Protein AF-A0A9N8EZC5-F1 (afdb_monomer_lite)

Secondary structure (DSSP, 8-state):
------------PPPP--------PPPPHHHHHHTTS-----S--S-PPPHHHHHT-HHHHHHHHHHTT-TTTTS-GGGSPP--HHHHHHHHHHHHHHHHHHHHHHTSTTS-GGGTT-HHHHHHHHTHHHHHHHHHHTT-B-S-STT--SSS--B--GGGSEEP-SS--EEEEEEEEETTTTEEEEEEEESSS-HHHHHHHHHHHHT--SHHHHH-HHHHHS--TTS-GGGS-TT----HHHHEEEEEEEEEEPPSSHHHHHHHHHHHHHHHT--HHHHHHHTTS-TTS-HHHHHHHHHHHHHHHHHHHTS-TTT---S--S-HHHHT-S--

Foldseek 3Di:
DDDDDDDDDDDDDDDDDDDDDDDPDDDALLVVLVVPDDDDDPLDDDPQDALLVLVVDPVLVVLQCVFQVVPDPNQDPVNFDDSDPNLRSQLRSLLVLLLVLLRVVLPDPLHDPVCSPPVLSSLLNSQSSLLSNSCSRLQQFDPDPSPDDSQAQGGDQPVSFAFFDPPDQWWFKKWKAFQVVSFTQAMDGDFLDGQVVVVVVVLVLLLVPDPVSVPQLVSLQARAPPHDPVRHRPNHVYHSVPGITMTHPGTGHNDPDPVSLVVSLVSLCVSSVDDPVNLVLLCQQPVVDDSSRSSRLSNRLSNRQSSLSSHRPVSHSDSDNGPCSSVVPPDD

Sequence (332 aa):
MAFDCKVNPIIITEPKQQQQKESTSSPSRYLLAAIIQPESSTLGSGNAKLASALLNNSEWIDLALALYCLDGEHLPIDKRPTIDQALLDKADYLQNLLKMRLGVHVSSSKVPELLHDHWCWHLQYDKSDHMAAVMVFLGHVKTDLSCLTAFDCLLSDHTNFRLVDDEIYEDGVYGYYDKIRHEWRRFGMTAGRKHWMRGMDHYGNARLKSAASRKSSFYMAYPSIAVPEDERPAARQGFFEENLEHRIALGVPIPLDNRESRDMSFKLIELFNFKTQDLENFKTINKDLSPSEQLRRAAHYMGECAYGLCLDRDQNLSSNPGWEQALKYYGA

Organism: NCBI:txid568900

Structure (mmCIF, N/CA/C/O backbone):
data_AF-A0A9N8EZC5-F1
#
_entry.id   AF-A0A9N8EZC5-F1
#
loop_
_atom_site.group_PDB
_atom_site.id
_atom_site.type_symbol
_atom_site.label_atom_id
_atom_site.label_alt_id
_atom_site.label_comp_id
_atom_site.label_asym_id
_atom_site.label_entity_id
_atom_site.label_seq_id
_atom_site.pdbx_PDB_ins_code
_atom_site.Cartn_x
_atom_site.Cartn_y
_atom_site.Cartn_z
_atom_site.occupancy
_atom_site.B_iso_or_equiv
_atom_site.auth_seq_id
_atom_site.auth_comp_id
_atom_site.auth_asym_id
_atom_site.auth_atom_id
_atom_site.pdbx_PDB_model_num
ATOM 1 N N . MET A 1 1 ? -31.712 -69.653 -12.245 1.00 41.97 1 MET A N 1
ATOM 2 C CA . MET A 1 1 ? -31.697 -69.056 -10.894 1.00 41.97 1 MET A CA 1
ATOM 3 C C . MET A 1 1 ? -32.240 -67.645 -11.019 1.00 41.97 1 MET A C 1
ATOM 5 O O . MET A 1 1 ? -31.576 -66.817 -11.623 1.00 41.97 1 MET A O 1
ATOM 9 N N . ALA A 1 2 ? -33.475 -67.416 -10.573 1.00 35.50 2 ALA A N 1
ATOM 10 C CA . ALA A 1 2 ? -34.112 -66.101 -10.548 1.00 35.50 2 ALA A CA 1
ATOM 11 C C . ALA A 1 2 ? -34.039 -65.578 -9.107 1.00 35.50 2 ALA A C 1
ATOM 13 O O . ALA A 1 2 ? -34.406 -66.309 -8.188 1.00 35.50 2 ALA A O 1
ATOM 14 N N . PHE A 1 3 ? -33.510 -64.371 -8.912 1.00 40.12 3 PHE A N 1
ATOM 15 C CA . PHE A 1 3 ? -33.463 -63.720 -7.604 1.00 40.12 3 PHE A CA 1
ATOM 16 C C . PHE A 1 3 ? -34.758 -62.934 -7.386 1.00 40.12 3 PHE A C 1
ATOM 18 O O . PHE A 1 3 ? -35.077 -62.022 -8.144 1.00 40.12 3 PHE A O 1
ATOM 25 N N . ASP A 1 4 ? -35.496 -63.330 -6.354 1.00 47.44 4 ASP A N 1
ATOM 26 C CA . ASP A 1 4 ? -36.713 -62.689 -5.867 1.00 47.44 4 ASP A CA 1
ATOM 27 C C . ASP A 1 4 ? -36.311 -61.587 -4.868 1.00 47.44 4 ASP A C 1
ATOM 29 O O . ASP A 1 4 ? -35.882 -61.872 -3.748 1.00 47.44 4 ASP A O 1
ATOM 33 N N . CYS A 1 5 ? -36.370 -60.320 -5.284 1.00 41.28 5 CYS A N 1
ATOM 34 C CA . CYS A 1 5 ? -36.101 -59.172 -4.415 1.00 41.28 5 CYS A CA 1
ATOM 35 C C . CYS A 1 5 ? -37.425 -58.553 -3.952 1.00 41.28 5 CYS A C 1
ATOM 37 O O . CYS A 1 5 ? -37.981 -57.676 -4.611 1.00 41.28 5 CYS A O 1
ATOM 39 N N . LYS A 1 6 ? -37.913 -58.979 -2.782 1.00 48.44 6 LYS A N 1
ATOM 40 C CA . LYS A 1 6 ? -38.977 -58.274 -2.054 1.00 48.44 6 LYS A CA 1
ATOM 41 C C . LYS A 1 6 ? -38.391 -57.043 -1.364 1.00 48.44 6 LYS A C 1
ATOM 43 O O . LYS A 1 6 ? -37.628 -57.172 -0.411 1.00 48.44 6 LYS A O 1
ATOM 48 N N . VAL A 1 7 ? -38.761 -55.856 -1.835 1.00 55.59 7 VAL A N 1
ATOM 49 C CA . VAL A 1 7 ? -38.437 -54.581 -1.182 1.00 55.59 7 VAL A CA 1
ATOM 50 C C . VAL A 1 7 ? -39.624 -54.182 -0.307 1.00 55.59 7 VAL A C 1
ATOM 52 O O . VAL A 1 7 ? -40.714 -53.940 -0.818 1.00 55.59 7 VAL A O 1
ATOM 55 N N . ASN A 1 8 ? -39.426 -54.125 1.011 1.00 52.78 8 ASN A N 1
ATOM 56 C CA . ASN A 1 8 ? -40.386 -53.490 1.915 1.00 52.78 8 ASN A CA 1
ATOM 57 C C . ASN A 1 8 ? -40.203 -51.961 1.859 1.00 52.78 8 ASN A C 1
ATOM 59 O O . ASN A 1 8 ? -39.060 -51.498 1.813 1.00 52.78 8 ASN A O 1
ATOM 63 N N . PRO A 1 9 ? -41.286 -51.165 1.884 1.00 52.66 9 PRO A N 1
ATOM 64 C CA . PRO A 1 9 ? -41.189 -49.711 1.842 1.00 52.66 9 PRO A CA 1
ATOM 65 C C . PRO A 1 9 ? -40.563 -49.146 3.125 1.00 52.66 9 PRO A C 1
ATOM 67 O O . PRO A 1 9 ? -40.884 -49.565 4.237 1.00 52.66 9 PRO A O 1
ATOM 70 N N . ILE A 1 10 ? -39.675 -48.166 2.951 1.00 56.94 10 ILE A N 1
ATOM 71 C CA . ILE A 1 10 ? -39.058 -47.395 4.034 1.00 56.94 10 ILE A CA 1
ATOM 72 C C . ILE A 1 10 ? -40.108 -46.418 4.574 1.00 56.94 10 ILE A C 1
ATOM 74 O O . ILE A 1 10 ? -40.552 -45.520 3.861 1.00 56.94 10 ILE A O 1
ATOM 78 N N . ILE A 1 11 ? -40.504 -46.590 5.836 1.00 56.78 11 ILE A N 1
ATOM 79 C CA . ILE A 1 11 ? -41.351 -45.631 6.551 1.00 56.78 11 ILE A CA 1
ATOM 80 C C . ILE A 1 11 ? -40.439 -44.535 7.107 1.00 56.78 11 ILE A C 1
ATOM 82 O O . ILE A 1 11 ? -39.628 -44.789 7.997 1.00 56.78 11 ILE A O 1
ATOM 86 N N . ILE A 1 12 ? -40.564 -43.319 6.576 1.00 57.03 12 ILE A N 1
ATOM 87 C CA . ILE A 1 12 ? -39.894 -42.128 7.105 1.00 57.03 12 ILE A CA 1
ATOM 88 C C . ILE A 1 12 ? -40.759 -41.590 8.250 1.00 57.03 12 ILE A C 1
ATOM 90 O O . ILE A 1 12 ? -41.839 -41.056 8.017 1.00 57.03 12 ILE A O 1
ATOM 94 N N . THR A 1 13 ? -40.307 -41.751 9.492 1.00 61.06 13 THR A N 1
ATOM 95 C CA . THR A 1 13 ? -40.897 -41.063 10.650 1.00 61.06 13 THR A CA 1
ATOM 96 C C . THR A 1 13 ? -40.318 -39.659 10.779 1.00 61.06 13 THR A C 1
ATOM 98 O O . THR A 1 13 ? -39.098 -39.494 10.722 1.00 61.06 13 THR A O 1
ATOM 101 N N . GLU A 1 14 ? -41.182 -38.664 10.986 1.00 54.06 14 GLU A N 1
ATOM 102 C CA . GLU A 1 14 ? -40.787 -37.266 11.191 1.00 54.06 14 GLU A CA 1
ATOM 103 C C . GLU A 1 14 ? -39.846 -37.093 12.403 1.00 54.06 14 GLU A C 1
ATOM 105 O O . GLU A 1 14 ? -40.016 -37.776 13.423 1.00 54.06 14 GLU A O 1
ATOM 110 N N . PRO A 1 15 ? -38.857 -36.178 12.340 1.00 49.84 15 PRO A N 1
ATOM 111 C CA . PRO A 1 15 ? -37.952 -35.944 13.454 1.00 49.84 15 PRO A CA 1
ATOM 112 C C . PRO A 1 15 ? -38.687 -35.256 14.607 1.00 49.84 15 PRO A C 1
ATOM 114 O O . PRO A 1 15 ? -39.322 -34.215 14.438 1.00 49.84 15 PRO A O 1
ATOM 117 N N . LYS A 1 16 ? -38.540 -35.811 15.813 1.00 43.75 16 LYS A N 1
ATOM 118 C CA . LYS A 1 16 ? -38.966 -35.160 17.056 1.00 43.75 16 LYS A CA 1
ATOM 119 C C . LYS A 1 16 ? -38.239 -33.822 17.211 1.00 43.75 16 LYS A C 1
ATOM 121 O O . LYS A 1 16 ? -37.010 -33.789 17.208 1.00 43.75 16 LYS A O 1
ATOM 126 N N . GLN A 1 17 ? -39.006 -32.749 17.395 1.00 45.53 17 GLN A N 1
ATOM 127 C CA . GLN A 1 17 ? -38.501 -31.421 17.741 1.00 45.53 17 GLN A CA 1
ATOM 128 C C . GLN A 1 17 ? -37.636 -31.506 19.007 1.00 45.53 17 GLN A C 1
ATOM 130 O O . GLN A 1 17 ? -38.133 -31.795 20.098 1.00 45.53 17 GLN A O 1
ATOM 135 N N . GLN A 1 18 ? -36.329 -31.288 18.853 1.00 44.03 18 GLN A N 1
ATOM 136 C CA . GLN A 1 18 ? -35.411 -31.129 19.974 1.00 44.03 18 GLN A CA 1
ATOM 137 C C . GLN A 1 18 ? -35.485 -29.691 20.489 1.00 44.03 18 GLN A C 1
ATOM 139 O O . GLN A 1 18 ? -35.387 -28.729 19.729 1.00 44.03 18 GLN A O 1
ATOM 144 N N . GLN A 1 19 ? -35.672 -29.582 21.801 1.00 44.25 19 GLN A N 1
ATOM 145 C CA . GLN A 1 19 ? -35.637 -28.346 22.572 1.00 44.25 19 GLN A CA 1
ATOM 146 C C . GLN A 1 19 ? -34.314 -27.598 22.346 1.00 44.25 19 GLN A C 1
ATOM 148 O O . GLN A 1 19 ? -33.240 -28.203 22.380 1.00 44.25 19 GLN A O 1
ATOM 153 N N . GLN A 1 20 ? -34.413 -26.282 22.133 1.00 42.97 20 GLN A N 1
ATOM 154 C CA . GLN A 1 20 ? -33.287 -25.354 22.027 1.00 42.97 20 GLN A CA 1
ATOM 155 C C . GLN A 1 20 ? -32.388 -25.460 23.266 1.00 42.97 20 GLN A C 1
ATOM 157 O O . GLN A 1 20 ? -32.754 -25.040 24.361 1.00 42.97 20 GLN A O 1
ATOM 162 N N . LYS A 1 21 ? -31.197 -26.026 23.066 1.00 40.94 21 LYS A N 1
ATOM 163 C CA . LYS A 1 21 ? -30.045 -25.862 23.951 1.00 40.94 21 LYS A CA 1
ATOM 164 C C . LYS A 1 21 ? -29.414 -24.509 23.635 1.00 40.94 21 LYS A C 1
ATOM 166 O O . LYS A 1 21 ? -29.169 -24.219 22.465 1.00 40.94 21 LYS A O 1
ATOM 171 N N . GLU A 1 22 ? -29.148 -23.715 24.666 1.00 41.88 22 GLU A N 1
ATOM 172 C CA . GLU A 1 22 ? -28.335 -22.501 24.578 1.00 41.88 22 GLU A CA 1
ATOM 173 C C . GLU A 1 22 ? -27.042 -22.799 23.808 1.00 41.88 22 GLU A C 1
ATOM 175 O O . GLU A 1 22 ? -26.275 -23.699 24.163 1.00 41.88 22 GLU A O 1
ATOM 180 N N . SER A 1 23 ? -26.838 -22.085 22.699 1.00 40.19 23 SER A N 1
ATOM 181 C CA . SER A 1 23 ? -25.672 -22.255 21.846 1.00 40.19 23 SER A CA 1
ATOM 182 C C . SER A 1 23 ? -24.449 -21.682 22.553 1.00 40.19 23 SER A C 1
ATOM 184 O O . SER A 1 23 ? -24.209 -20.476 22.521 1.00 40.19 23 SER A O 1
ATOM 186 N N . THR A 1 24 ? -23.635 -22.541 23.158 1.00 42.00 24 THR A N 1
ATOM 187 C CA . THR A 1 24 ? -22.219 -22.231 23.354 1.00 42.00 24 THR A CA 1
ATOM 188 C C . THR A 1 24 ? -21.626 -22.031 21.962 1.00 42.00 24 THR A C 1
ATOM 190 O O . THR A 1 24 ? -21.451 -23.010 21.229 1.00 42.00 24 THR A O 1
ATOM 193 N N . SER A 1 25 ? -21.421 -20.778 21.545 1.00 52.44 25 SER A N 1
ATOM 194 C CA . SER A 1 25 ? -20.827 -20.483 20.244 1.00 52.44 25 SER A CA 1
ATOM 195 C C . SER A 1 25 ? -19.464 -21.161 20.184 1.00 52.44 25 SER A C 1
ATOM 197 O O . SER A 1 25 ? -18.612 -20.977 21.055 1.00 52.44 25 SER A O 1
ATOM 199 N N . SER A 1 26 ? -19.282 -22.038 19.198 1.00 61.91 26 SER A N 1
ATOM 200 C CA . SER A 1 26 ? -17.979 -22.650 18.973 1.00 61.91 26 SER A CA 1
ATOM 201 C C . SER A 1 26 ? -16.952 -21.540 18.725 1.00 61.91 26 SER A C 1
ATOM 203 O O . SER A 1 26 ? -17.274 -20.581 18.016 1.00 61.91 26 SER A O 1
ATOM 205 N N . PRO A 1 27 ? -15.741 -21.640 19.301 1.00 67.88 27 PRO A N 1
ATOM 206 C CA . PRO A 1 27 ? -14.718 -20.633 19.094 1.00 67.88 27 PRO A CA 1
ATOM 207 C C . PRO A 1 27 ? -14.429 -20.483 17.603 1.00 67.88 27 PRO A C 1
ATOM 209 O O . PRO A 1 27 ? -14.353 -21.466 16.862 1.00 67.88 27 PRO A O 1
ATOM 212 N N . SER A 1 28 ? -14.276 -19.238 17.171 1.00 79.81 28 SER A N 1
ATOM 213 C CA . SER A 1 28 ? -13.938 -18.913 15.793 1.00 79.81 28 SER A CA 1
ATOM 214 C C . SER A 1 28 ? -12.637 -19.586 15.370 1.00 79.81 28 SER A C 1
ATOM 216 O O . SER A 1 28 ? -11.671 -19.677 16.132 1.00 79.81 28 SER A O 1
ATOM 218 N N . ARG A 1 29 ? -12.585 -20.026 14.112 1.00 77.38 29 ARG A N 1
ATOM 219 C CA . ARG A 1 29 ? -11.396 -20.658 13.520 1.00 77.38 29 ARG A CA 1
ATOM 220 C C . ARG A 1 29 ? -10.142 -19.782 13.602 1.00 77.38 29 ARG A C 1
ATOM 222 O O . ARG A 1 29 ? -9.045 -20.315 13.707 1.00 77.38 29 ARG A O 1
ATOM 229 N N . TYR A 1 30 ? -10.293 -18.456 13.583 1.00 76.56 30 TYR A N 1
ATOM 230 C CA . TYR A 1 30 ? -9.168 -17.524 13.686 1.00 76.56 30 TYR A CA 1
ATOM 231 C C . TYR A 1 30 ? -8.573 -17.510 15.090 1.00 76.56 30 TYR A C 1
ATOM 233 O O . TYR A 1 30 ? -7.354 -17.472 15.233 1.00 76.56 30 TYR A O 1
ATOM 241 N N . LEU A 1 31 ? -9.419 -17.634 16.116 1.00 63.56 31 LEU A N 1
ATOM 242 C CA . LEU A 1 31 ? -8.967 -17.785 17.495 1.00 63.56 31 LEU A CA 1
ATOM 243 C C . LEU A 1 31 ? -8.160 -19.080 17.655 1.00 63.56 31 LEU A C 1
ATOM 245 O O . LEU A 1 31 ? -7.084 -19.073 18.244 1.00 63.56 31 LEU A O 1
ATOM 249 N N . LEU A 1 32 ? -8.640 -20.180 17.064 1.00 64.25 32 LEU A N 1
ATOM 250 C CA . LEU A 1 32 ? -7.919 -21.457 17.064 1.00 64.25 32 LEU A CA 1
ATOM 251 C C . LEU A 1 32 ? -6.584 -21.368 16.307 1.00 64.25 32 LEU A C 1
ATOM 253 O O . LEU A 1 32 ? -5.579 -21.896 16.776 1.00 64.25 32 LEU A O 1
ATOM 257 N N . ALA A 1 33 ? -6.556 -20.677 15.165 1.00 63.56 33 ALA A N 1
ATOM 258 C CA . ALA A 1 33 ? -5.345 -20.497 14.369 1.00 63.56 33 ALA A CA 1
ATOM 259 C C . ALA A 1 33 ? -4.307 -19.595 15.061 1.00 63.56 33 ALA A C 1
ATOM 261 O O . ALA A 1 33 ? -3.108 -19.828 14.914 1.00 63.56 33 ALA A O 1
ATOM 262 N N . ALA A 1 34 ? -4.744 -18.586 15.822 1.00 62.47 34 ALA A N 1
ATOM 263 C CA . ALA A 1 34 ? -3.859 -17.688 16.562 1.00 62.47 34 ALA A CA 1
ATOM 264 C C . ALA A 1 34 ? -3.072 -18.418 17.663 1.00 62.47 34 ALA A C 1
ATOM 266 O O . ALA A 1 34 ? -1.888 -18.151 17.838 1.00 62.47 34 ALA A O 1
ATOM 267 N N . ILE A 1 35 ? -3.694 -19.389 18.346 1.00 53.94 35 ILE A N 1
ATOM 268 C CA . ILE A 1 35 ? -3.067 -20.185 19.422 1.00 53.94 35 ILE A CA 1
ATOM 269 C C . ILE A 1 35 ? -1.839 -20.975 18.926 1.00 53.94 35 ILE A C 1
ATOM 271 O O . ILE A 1 35 ? -0.956 -21.308 19.711 1.00 53.94 35 ILE A O 1
ATOM 275 N N . ILE A 1 36 ? -1.773 -21.286 17.629 1.00 51.78 36 ILE A N 1
ATOM 276 C CA . ILE A 1 36 ? -0.753 -22.168 17.044 1.00 51.78 36 ILE A CA 1
ATOM 277 C C . ILE A 1 36 ? 0.475 -21.380 16.543 1.00 51.78 36 ILE A C 1
ATOM 279 O O . ILE A 1 36 ? 1.513 -21.978 16.255 1.00 51.78 36 ILE A O 1
ATOM 283 N N . GLN A 1 37 ? 0.403 -20.047 16.430 1.00 51.78 37 GLN A N 1
ATOM 284 C CA . GLN A 1 37 ? 1.509 -19.265 15.868 1.00 51.78 37 GLN A CA 1
ATOM 285 C C . GLN A 1 37 ? 2.641 -19.036 16.890 1.00 51.78 37 GLN A C 1
ATOM 287 O O . GLN A 1 37 ? 2.367 -18.645 18.023 1.00 51.78 37 GLN A O 1
ATOM 292 N N . PRO A 1 38 ? 3.917 -19.253 16.514 1.00 48.19 38 PRO A N 1
ATOM 293 C CA . PRO A 1 38 ? 5.047 -19.028 17.410 1.00 48.19 38 PRO A CA 1
ATOM 294 C C . PRO A 1 38 ? 5.247 -17.533 17.701 1.00 48.19 38 PRO A C 1
ATOM 296 O O . PRO A 1 38 ? 5.275 -16.709 16.785 1.00 48.19 38 PRO A O 1
ATOM 299 N N . GLU A 1 39 ? 5.448 -17.192 18.976 1.00 48.97 39 GLU A N 1
ATOM 300 C CA . GLU A 1 39 ? 5.853 -15.849 19.400 1.00 48.97 39 GLU A CA 1
ATOM 301 C C . GLU A 1 39 ? 7.270 -15.556 18.889 1.00 48.97 39 GLU A C 1
ATOM 303 O O . GLU A 1 39 ? 8.246 -16.185 19.295 1.00 48.97 39 GLU A O 1
ATOM 308 N N . SER A 1 40 ? 7.390 -14.627 17.945 1.00 44.72 40 SER A N 1
ATOM 309 C CA . SER A 1 40 ? 8.665 -14.302 17.304 1.00 44.72 40 SER A CA 1
ATOM 310 C C . SER A 1 40 ? 8.678 -12.840 16.854 1.00 44.72 40 SER A C 1
ATOM 312 O O . SER A 1 40 ? 8.702 -12.543 15.659 1.00 44.72 40 SER A O 1
ATOM 314 N N . SER A 1 41 ? 8.675 -11.894 17.793 1.00 49.75 41 SER A N 1
ATOM 315 C CA . SER A 1 41 ? 9.107 -10.527 17.479 1.00 49.75 41 SER A CA 1
ATOM 316 C C . SER A 1 41 ? 9.688 -9.816 18.695 1.00 49.75 41 SER A C 1
ATOM 318 O O . SER A 1 41 ? 9.038 -9.711 19.730 1.00 49.75 41 SER A O 1
ATOM 320 N N . THR A 1 42 ? 10.894 -9.272 18.541 1.00 52.19 42 THR A N 1
ATOM 321 C CA . THR A 1 42 ? 11.555 -8.371 19.502 1.00 52.19 42 THR A CA 1
ATOM 322 C C . THR A 1 42 ? 11.074 -6.918 19.388 1.00 52.19 42 THR A C 1
ATOM 324 O O . THR A 1 42 ? 11.446 -6.076 20.203 1.00 52.19 42 THR A O 1
ATOM 327 N N . LEU A 1 43 ? 10.230 -6.616 18.396 1.00 51.91 43 LEU A N 1
ATOM 328 C CA . LEU A 1 43 ? 9.624 -5.305 18.169 1.00 51.91 43 LEU A CA 1
ATOM 329 C C . LEU A 1 43 ? 8.409 -5.129 19.106 1.00 51.91 43 LEU A C 1
ATOM 331 O O . LEU A 1 43 ? 7.279 -5.353 18.707 1.00 51.91 43 LEU A O 1
ATOM 335 N N . GLY A 1 44 ? 8.641 -4.761 20.371 1.00 50.62 44 GLY A N 1
ATOM 336 C CA . GLY A 1 44 ? 7.623 -4.177 21.266 1.00 50.62 44 GLY A CA 1
ATOM 337 C C . GLY A 1 44 ? 6.990 -5.093 22.333 1.00 50.62 44 GLY A C 1
ATOM 338 O O . GLY A 1 44 ? 6.578 -6.214 22.055 1.00 50.62 44 GLY A O 1
ATOM 339 N N . SER A 1 45 ? 6.855 -4.567 23.565 1.00 39.56 45 SER A N 1
ATOM 340 C CA . SER A 1 45 ? 6.235 -5.227 24.740 1.00 39.56 45 SER A CA 1
ATOM 341 C C . SER A 1 45 ? 5.006 -4.484 25.312 1.00 39.56 45 SER A C 1
ATOM 343 O O . SER A 1 45 ? 4.667 -4.639 26.487 1.00 39.56 45 SER A O 1
ATOM 345 N N . GLY A 1 46 ? 4.368 -3.607 24.532 1.00 48.59 46 GLY A N 1
ATOM 346 C CA . GLY A 1 46 ? 3.203 -2.839 24.988 1.00 48.59 46 GLY A CA 1
ATOM 347 C C . GLY A 1 46 ? 1.898 -3.636 24.899 1.00 48.59 46 GLY A C 1
ATOM 348 O O . GLY A 1 46 ? 1.774 -4.509 24.044 1.00 48.59 46 GLY A O 1
ATOM 349 N N . ASN A 1 47 ? 0.904 -3.288 25.730 1.00 54.25 47 ASN A N 1
ATOM 350 C CA . ASN A 1 47 ? -0.497 -3.707 25.562 1.00 54.25 47 ASN A CA 1
ATOM 351 C C . ASN A 1 47 ? -1.024 -3.169 24.220 1.00 54.25 47 ASN A C 1
ATOM 353 O O . ASN A 1 47 ? -1.634 -2.098 24.163 1.00 54.25 47 ASN A O 1
ATOM 357 N N . ALA A 1 48 ? -0.706 -3.863 23.129 1.00 64.19 48 ALA A N 1
ATOM 358 C CA . ALA A 1 48 ? -1.114 -3.480 21.792 1.00 64.19 48 ALA A CA 1
ATOM 359 C C . ALA A 1 48 ? -2.640 -3.532 21.715 1.00 64.19 48 ALA A C 1
ATOM 361 O O . ALA A 1 48 ? -3.255 -4.525 22.106 1.00 64.19 48 ALA A O 1
ATOM 362 N N . LYS A 1 49 ? -3.250 -2.455 21.216 1.00 87.25 49 LYS A N 1
ATOM 363 C CA . LYS A 1 49 ? -4.674 -2.477 20.894 1.00 87.25 49 LYS A CA 1
ATOM 364 C C . LYS A 1 49 ? -4.905 -3.501 19.780 1.00 87.25 49 LYS A C 1
ATOM 366 O O . LYS A 1 49 ? -4.071 -3.662 18.886 1.00 87.25 49 LYS A O 1
ATOM 371 N N . LEU A 1 50 ? -6.015 -4.216 19.894 1.00 94.81 50 LEU A N 1
ATOM 372 C CA . LEU A 1 50 ? -6.472 -5.170 18.893 1.00 94.81 50 LEU A CA 1
ATOM 373 C C . LEU A 1 50 ? -7.209 -4.429 17.772 1.00 94.81 50 LEU A C 1
ATOM 375 O O . LEU A 1 50 ? -7.915 -3.453 18.038 1.00 94.81 50 LEU A O 1
ATOM 379 N N . ALA A 1 51 ? -7.069 -4.897 16.533 1.00 97.31 51 ALA A N 1
ATOM 380 C CA . ALA A 1 51 ? -7.767 -4.344 15.373 1.00 97.31 51 ALA A CA 1
ATOM 381 C C . ALA A 1 51 ? -9.299 -4.399 15.539 1.00 97.31 51 ALA A C 1
ATOM 383 O O . ALA A 1 51 ? -10.011 -3.475 15.144 1.00 97.31 51 ALA A O 1
ATOM 384 N N . SER A 1 52 ? -9.812 -5.436 16.201 1.00 97.56 52 SER A N 1
ATOM 385 C CA . SER A 1 52 ? -11.224 -5.596 16.553 1.00 97.56 52 SER A CA 1
ATOM 386 C C . SER A 1 52 ? -11.766 -4.464 17.431 1.00 97.56 52 SER A C 1
ATOM 388 O O . SER A 1 52 ? -12.942 -4.114 17.331 1.00 97.56 52 SER A O 1
ATOM 390 N N . ALA A 1 53 ? -10.928 -3.828 18.255 1.00 97.06 53 ALA A N 1
ATOM 391 C CA . ALA A 1 53 ? -11.341 -2.679 19.057 1.00 97.06 53 ALA A CA 1
ATOM 392 C C . ALA A 1 53 ? -11.655 -1.449 18.187 1.00 97.06 53 ALA A C 1
ATOM 394 O O . ALA A 1 53 ? -12.533 -0.667 18.545 1.00 97.06 53 ALA A O 1
ATOM 395 N N . LEU A 1 54 ? -10.975 -1.292 17.045 1.00 96.94 54 LEU A N 1
ATOM 396 C CA . LEU A 1 54 ? -11.247 -0.218 16.083 1.00 96.94 54 LEU A CA 1
ATOM 397 C C . LEU A 1 54 ? -12.537 -0.490 15.305 1.00 96.94 54 LEU A C 1
ATOM 399 O O . LEU A 1 54 ? -13.350 0.409 15.135 1.00 96.94 54 LEU A O 1
ATOM 403 N N . LEU A 1 55 ? -12.769 -1.745 14.908 1.00 96.88 55 LEU A N 1
ATOM 404 C CA . LEU A 1 55 ? -14.003 -2.143 14.221 1.00 96.88 55 LEU A CA 1
ATOM 405 C C . LEU A 1 55 ? -15.246 -2.090 15.126 1.00 96.88 55 LEU A C 1
ATOM 407 O O . LEU A 1 55 ? -16.356 -1.932 14.638 1.00 96.88 55 LEU A O 1
ATOM 411 N N . ASN A 1 56 ? -15.085 -2.175 16.446 1.00 96.50 56 ASN A N 1
ATOM 412 C CA . ASN A 1 56 ? -16.181 -1.935 17.390 1.00 96.50 56 ASN A CA 1
ATOM 413 C C . ASN A 1 56 ? -16.446 -0.442 17.658 1.00 96.50 56 ASN A C 1
ATOM 415 O O . ASN A 1 56 ? -17.363 -0.112 18.410 1.00 96.50 56 ASN A O 1
ATOM 419 N N . ASN A 1 57 ? -15.660 0.463 17.072 1.00 96.50 57 ASN A N 1
ATOM 420 C CA . ASN A 1 57 ? -15.831 1.902 17.213 1.00 96.50 57 ASN A CA 1
ATOM 421 C C . ASN A 1 57 ? -16.429 2.494 15.927 1.00 96.50 57 ASN A C 1
ATOM 423 O O . ASN A 1 57 ? -15.724 2.701 14.941 1.00 96.50 57 ASN A O 1
ATOM 427 N N . SER A 1 58 ? -17.726 2.810 15.952 1.00 95.00 58 SER A N 1
ATOM 428 C CA . SER A 1 58 ? -18.427 3.387 14.798 1.00 95.00 58 SER A CA 1
ATOM 429 C C . SER A 1 58 ? -17.848 4.732 14.352 1.00 95.00 58 SER A C 1
ATOM 431 O O . SER A 1 58 ? -17.748 4.967 13.155 1.00 95.00 58 SER A O 1
ATOM 433 N N . GLU A 1 59 ? -17.405 5.582 15.284 1.00 95.69 59 GLU A N 1
ATOM 434 C CA . GLU A 1 59 ? -16.807 6.885 14.950 1.00 95.69 59 GLU A CA 1
ATOM 435 C C . GLU A 1 59 ? -15.497 6.709 14.174 1.00 95.69 59 GLU A C 1
ATOM 437 O O . GLU A 1 59 ? -15.233 7.420 13.206 1.00 95.69 59 GLU A O 1
ATOM 442 N N . TRP A 1 60 ? -14.691 5.714 14.558 1.00 96.19 60 TRP A N 1
ATOM 443 C CA . TRP A 1 60 ? -13.461 5.387 13.840 1.00 96.19 60 TRP A CA 1
ATOM 444 C C . TRP A 1 60 ? -13.750 4.865 12.427 1.00 96.19 60 TRP A C 1
ATOM 446 O O . TRP A 1 60 ? -13.041 5.215 11.483 1.00 96.19 60 TRP A O 1
ATOM 456 N N . ILE A 1 61 ? -14.803 4.060 12.262 1.00 94.81 61 ILE A N 1
ATOM 457 C CA . ILE A 1 61 ? -15.224 3.551 10.950 1.00 94.81 61 ILE A CA 1
ATOM 458 C C . ILE A 1 61 ? -15.692 4.689 10.049 1.00 94.81 61 ILE A C 1
ATOM 460 O O . ILE A 1 61 ? -15.257 4.765 8.901 1.00 94.81 61 ILE A O 1
ATOM 464 N N . ASP A 1 62 ? -16.536 5.582 10.565 1.00 92.88 62 ASP A N 1
ATOM 465 C CA . ASP A 1 62 ? -17.015 6.747 9.820 1.00 92.88 62 ASP A CA 1
ATOM 466 C C . ASP A 1 62 ? -15.840 7.637 9.392 1.00 92.88 62 ASP A C 1
ATOM 468 O O . ASP A 1 62 ? -15.771 8.084 8.246 1.00 92.88 62 ASP A O 1
ATOM 472 N N . LEU A 1 63 ? -14.849 7.820 10.270 1.00 94.31 63 LEU A N 1
ATOM 473 C CA . LEU A 1 63 ? -13.621 8.537 9.944 1.00 94.31 63 LEU A CA 1
ATOM 474 C C . LEU A 1 63 ? -12.802 7.839 8.844 1.00 94.31 63 LEU A C 1
ATOM 476 O O . LEU A 1 63 ? -12.317 8.504 7.925 1.00 94.31 63 LEU A O 1
ATOM 480 N N . ALA A 1 64 ? -12.646 6.513 8.910 1.00 93.50 64 ALA A N 1
ATOM 481 C CA . ALA A 1 64 ? -11.925 5.738 7.901 1.00 93.50 64 ALA A CA 1
ATOM 482 C C . ALA A 1 64 ? -12.610 5.813 6.526 1.00 93.50 64 ALA A C 1
ATOM 484 O O . ALA A 1 64 ? -11.944 6.016 5.508 1.00 93.50 64 ALA A O 1
ATOM 485 N N . LEU A 1 65 ? -13.938 5.688 6.500 1.00 91.19 65 LEU A N 1
ATOM 486 C CA . LEU A 1 65 ? -14.754 5.800 5.292 1.00 91.19 65 LEU A CA 1
ATOM 487 C C . LEU A 1 65 ? -14.640 7.187 4.651 1.00 91.19 65 LEU A C 1
ATOM 489 O O . LEU A 1 65 ? -14.394 7.286 3.443 1.00 91.19 65 LEU A O 1
ATOM 493 N N . ALA A 1 66 ? -14.741 8.236 5.472 1.00 89.94 66 ALA A N 1
ATOM 494 C CA . ALA A 1 66 ? -14.640 9.618 5.029 1.00 89.94 66 ALA A CA 1
ATOM 495 C C . ALA A 1 66 ? -13.239 9.959 4.503 1.00 89.94 66 ALA A C 1
ATOM 497 O O . ALA A 1 66 ? -13.106 10.693 3.523 1.00 89.94 66 ALA A O 1
ATOM 498 N N . LEU A 1 67 ? -12.180 9.443 5.139 1.00 91.12 67 LEU A N 1
ATOM 499 C CA . LEU A 1 67 ? -10.807 9.686 4.696 1.00 91.12 67 LEU A CA 1
ATOM 500 C C . LEU A 1 67 ? -10.514 9.003 3.356 1.00 91.12 67 LEU A C 1
ATOM 502 O O . LEU A 1 67 ? -9.898 9.621 2.486 1.00 91.12 67 LEU A O 1
ATOM 506 N N . TYR A 1 68 ? -10.925 7.741 3.202 1.00 88.62 68 TYR A N 1
ATOM 507 C CA . TYR A 1 68 ? -10.556 6.934 2.040 1.00 88.62 68 TYR A CA 1
ATOM 508 C C . TYR A 1 68 ? -11.515 7.056 0.841 1.00 88.62 68 TYR A C 1
ATOM 510 O O . TYR A 1 68 ? -11.435 6.260 -0.098 1.00 88.62 68 TYR A O 1
ATOM 518 N N . CYS A 1 69 ? -12.427 8.037 0.862 1.00 79.31 69 CYS A N 1
ATOM 519 C CA . CYS A 1 69 ? -13.459 8.230 -0.166 1.00 79.31 69 CYS A CA 1
ATOM 520 C C . CYS A 1 69 ? -14.271 6.971 -0.458 1.00 79.31 69 CYS A C 1
ATOM 522 O O . CYS A 1 69 ? -14.515 6.602 -1.607 1.00 79.31 69 CYS A O 1
ATOM 524 N N . LEU A 1 70 ? -14.673 6.283 0.603 1.00 72.62 70 LEU A N 1
ATOM 525 C CA . LEU A 1 70 ? -15.441 5.048 0.494 1.00 72.62 70 LEU A CA 1
ATOM 526 C C . LEU A 1 70 ? -16.931 5.270 0.741 1.00 72.62 70 LEU A C 1
ATOM 528 O O . LEU A 1 70 ? -17.728 4.350 0.580 1.00 72.62 70 LEU A O 1
ATOM 532 N N . ASP A 1 71 ? -17.328 6.488 1.093 1.00 61.25 71 ASP A N 1
ATOM 533 C CA . ASP A 1 71 ? -18.731 6.862 1.169 1.00 61.25 71 ASP A CA 1
ATOM 534 C C . ASP A 1 71 ? -19.346 7.002 -0.231 1.00 61.25 71 ASP A C 1
ATOM 536 O O . ASP A 1 71 ? -18.765 7.596 -1.139 1.00 61.25 71 ASP A O 1
ATOM 540 N N . GLY A 1 72 ? -20.549 6.450 -0.411 1.00 64.69 72 GLY A N 1
ATOM 541 C CA . GLY A 1 72 ? -21.305 6.552 -1.661 1.00 64.69 72 GLY A CA 1
ATOM 542 C C . GLY A 1 72 ? -21.009 5.429 -2.658 1.00 64.69 72 GLY A C 1
ATOM 543 O O . GLY A 1 72 ? -21.202 4.257 -2.346 1.00 64.69 72 GLY A O 1
ATOM 544 N N . GLU A 1 73 ? -20.610 5.786 -3.882 1.00 61.88 73 GLU A N 1
ATOM 545 C CA . GLU A 1 73 ? -20.546 4.862 -5.029 1.00 61.88 73 GLU A CA 1
ATOM 546 C C . GLU A 1 73 ? -19.455 3.785 -4.907 1.00 61.88 73 GLU A C 1
ATOM 548 O O . GLU A 1 73 ? -19.569 2.716 -5.509 1.00 61.88 73 GLU A O 1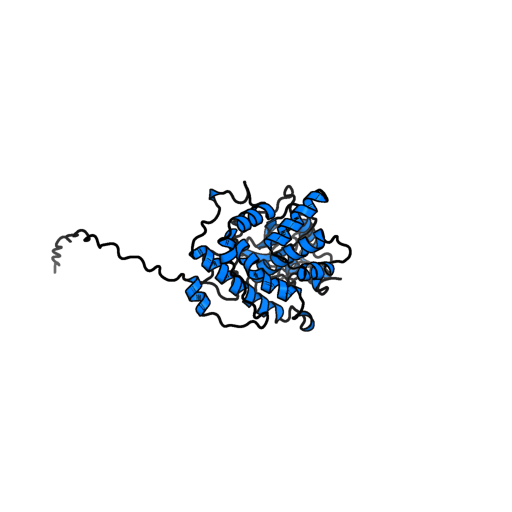
ATOM 553 N N . HIS A 1 74 ? -18.405 4.043 -4.124 1.00 67.12 74 HIS A N 1
ATOM 554 C CA . HIS A 1 74 ? -17.227 3.175 -4.046 1.00 67.12 74 HIS A CA 1
ATOM 555 C C . HIS A 1 74 ? -17.360 2.039 -3.025 1.00 67.12 74 HIS A C 1
ATOM 557 O O . HIS A 1 74 ? -16.938 0.920 -3.317 1.00 67.12 74 HIS A O 1
ATOM 563 N N . LEU A 1 75 ? -17.993 2.288 -1.875 1.00 73.06 75 LEU A N 1
ATOM 564 C CA . LEU A 1 75 ? -18.446 1.242 -0.955 1.00 73.06 75 LEU A CA 1
ATOM 565 C C . LEU A 1 75 ? -19.869 1.563 -0.459 1.00 73.06 75 LEU A C 1
ATOM 567 O O . LEU A 1 75 ? -20.055 2.072 0.657 1.00 73.06 75 LEU A O 1
ATOM 571 N N . PRO A 1 76 ? -20.887 1.264 -1.292 1.00 72.69 76 PRO A N 1
ATOM 572 C CA . PRO A 1 76 ? -22.289 1.436 -0.936 1.00 72.69 76 PRO A CA 1
ATOM 573 C C . PRO A 1 76 ? -22.625 0.791 0.409 1.00 72.69 76 PRO A C 1
ATOM 575 O O . PRO A 1 76 ? -22.053 -0.239 0.769 1.00 72.69 76 PRO A O 1
ATOM 578 N N . ILE A 1 77 ? -23.563 1.386 1.154 1.00 78.62 77 ILE A N 1
ATOM 579 C CA . ILE A 1 77 ? -23.930 0.946 2.513 1.00 78.62 77 ILE A CA 1
ATOM 580 C C . ILE A 1 77 ? -24.312 -0.541 2.542 1.00 78.62 77 ILE A C 1
ATOM 582 O O . ILE A 1 77 ? -23.909 -1.257 3.452 1.00 78.62 77 ILE A O 1
ATOM 586 N N . ASP A 1 78 ? -25.030 -1.020 1.528 1.00 75.38 78 ASP A N 1
ATOM 587 C CA . ASP A 1 78 ? -25.458 -2.416 1.369 1.00 75.38 78 ASP A CA 1
ATOM 588 C C . ASP A 1 78 ? -24.307 -3.388 1.063 1.00 75.38 78 ASP A C 1
ATOM 590 O O . ASP A 1 78 ? -24.457 -4.597 1.235 1.00 75.38 78 ASP A O 1
ATOM 594 N N . LYS A 1 79 ? -23.151 -2.867 0.641 1.00 82.19 79 LYS A N 1
ATOM 595 C CA . LYS A 1 79 ? -21.922 -3.634 0.408 1.00 82.19 79 LYS A CA 1
ATOM 596 C C . LYS A 1 79 ? -20.927 -3.550 1.563 1.00 82.19 79 LYS A C 1
ATOM 598 O O . LYS A 1 79 ? -19.902 -4.231 1.514 1.00 82.19 79 LYS A O 1
ATOM 603 N N . ARG A 1 80 ? -21.196 -2.742 2.594 1.00 87.62 80 ARG A N 1
ATOM 604 C CA . ARG A 1 80 ? -20.349 -2.692 3.794 1.00 87.62 80 ARG A CA 1
ATOM 605 C C . ARG A 1 80 ? -20.456 -4.025 4.540 1.00 87.62 80 ARG A C 1
ATOM 607 O O . ARG A 1 80 ? -21.561 -4.558 4.671 1.00 87.62 80 ARG A O 1
ATOM 614 N N . PRO A 1 81 ? -19.342 -4.586 5.038 1.00 88.94 81 PRO A N 1
ATOM 615 C CA . PRO A 1 81 ? -19.406 -5.835 5.777 1.00 88.94 81 PRO A CA 1
ATOM 616 C C . PRO A 1 81 ? -20.190 -5.641 7.076 1.00 88.94 81 PRO A C 1
ATOM 618 O O . PRO A 1 81 ? -20.058 -4.627 7.763 1.00 88.94 81 PRO A O 1
ATOM 621 N N . THR A 1 82 ? -20.985 -6.644 7.442 1.00 93.38 82 THR A N 1
ATOM 622 C CA . THR A 1 82 ? -21.547 -6.714 8.792 1.00 93.38 82 THR A CA 1
ATOM 623 C C . THR A 1 82 ? -20.422 -6.993 9.780 1.00 93.38 82 THR A C 1
ATOM 625 O O . THR A 1 82 ? -19.630 -7.914 9.583 1.00 93.38 82 THR A O 1
ATOM 628 N N . ILE A 1 83 ? -20.352 -6.193 10.841 1.00 96.00 83 ILE A N 1
ATOM 629 C CA . ILE A 1 83 ? -19.351 -6.351 11.896 1.00 96.00 83 ILE A CA 1
ATOM 630 C C . ILE A 1 83 ? -19.849 -7.424 12.857 1.00 96.00 83 ILE A C 1
ATOM 632 O O . ILE A 1 83 ? -20.603 -7.153 13.789 1.00 96.00 83 ILE A O 1
ATOM 636 N N . ASP A 1 84 ? -19.463 -8.663 12.577 1.00 96.00 84 ASP A N 1
ATOM 637 C CA . ASP A 1 84 ? -19.707 -9.818 13.430 1.00 96.00 84 ASP A CA 1
ATOM 638 C C . ASP A 1 84 ? -18.407 -10.308 14.086 1.00 96.00 84 ASP A C 1
ATOM 640 O O . ASP A 1 84 ? -17.306 -9.845 13.778 1.00 96.00 84 ASP A O 1
ATOM 644 N N . GLN A 1 85 ? -18.523 -11.275 15.000 1.00 95.81 85 GLN A N 1
ATOM 645 C CA . GLN A 1 85 ? -17.358 -11.823 15.696 1.00 95.81 85 GLN A CA 1
ATOM 646 C C . GLN A 1 85 ? -16.322 -12.417 14.726 1.00 95.81 85 GLN A C 1
ATOM 648 O O . GLN A 1 85 ? -15.125 -12.311 14.970 1.00 95.81 85 GLN A O 1
ATOM 653 N N . ALA A 1 86 ? -16.754 -12.998 13.602 1.00 95.31 86 ALA A N 1
ATOM 654 C CA . ALA A 1 86 ? -15.838 -13.583 12.631 1.00 95.31 86 ALA A CA 1
ATOM 655 C C . ALA A 1 86 ? -14.990 -12.513 11.923 1.00 95.31 86 ALA A C 1
ATOM 657 O O . ALA A 1 86 ? -13.798 -12.736 11.704 1.00 95.31 86 ALA A O 1
ATOM 658 N N . LEU A 1 87 ? -15.573 -11.353 11.597 1.00 96.00 87 LEU A N 1
ATOM 659 C CA . LEU A 1 87 ? -14.855 -10.202 11.046 1.00 96.00 87 LEU A CA 1
ATOM 660 C C . LEU A 1 87 ? -13.853 -9.634 12.062 1.00 96.00 87 LEU A C 1
ATOM 662 O O . LEU A 1 87 ? -12.710 -9.354 11.698 1.00 96.00 87 LEU A O 1
ATOM 666 N N . LEU A 1 88 ? -14.267 -9.514 13.328 1.00 97.44 88 LEU A N 1
ATOM 667 C CA . LEU A 1 88 ? -13.413 -9.045 14.422 1.00 97.44 88 LEU A CA 1
ATOM 668 C C . LEU A 1 88 ? -12.201 -9.964 14.620 1.00 97.44 88 LEU A C 1
ATOM 670 O O . LEU A 1 88 ? -11.062 -9.497 14.592 1.00 97.44 88 LEU A O 1
ATOM 674 N N . ASP A 1 89 ? -12.423 -11.276 14.719 1.00 96.06 89 ASP A N 1
ATOM 675 C CA . ASP A 1 89 ? -11.333 -12.238 14.901 1.00 96.06 89 ASP A CA 1
ATOM 676 C C . ASP A 1 89 ? -10.405 -12.285 13.678 1.00 96.06 89 ASP A C 1
ATOM 678 O O . ASP A 1 89 ? -9.194 -12.471 13.810 1.00 96.06 89 ASP A O 1
ATOM 682 N N . LYS A 1 90 ? -10.955 -12.098 12.470 1.00 96.94 90 LYS A N 1
ATOM 683 C CA . LYS A 1 90 ? -10.166 -12.000 11.236 1.00 96.94 90 LYS A CA 1
ATOM 684 C C . LYS A 1 90 ? -9.251 -10.774 11.253 1.00 96.94 90 LYS A C 1
ATOM 686 O O . LYS A 1 90 ? -8.120 -10.876 10.778 1.00 96.94 90 LYS A O 1
ATOM 691 N N . ALA A 1 91 ? -9.716 -9.640 11.780 1.00 97.69 91 ALA A N 1
ATOM 692 C CA . ALA A 1 91 ? -8.912 -8.426 11.911 1.00 97.69 91 ALA A CA 1
ATOM 693 C C . ALA A 1 91 ? -7.744 -8.626 12.883 1.00 97.69 91 ALA A C 1
ATOM 695 O O . ALA A 1 91 ? -6.603 -8.322 12.532 1.00 97.69 91 ALA A O 1
ATOM 696 N N . ASP A 1 92 ? -7.997 -9.226 14.045 1.00 97.19 92 ASP A N 1
ATOM 697 C CA . ASP A 1 92 ? -6.951 -9.513 15.034 1.00 97.19 92 ASP A CA 1
ATOM 698 C C . ASP A 1 92 ? -5.944 -10.544 14.510 1.00 97.19 92 ASP A C 1
ATOM 700 O O . ASP A 1 92 ? -4.730 -10.404 14.682 1.00 97.19 92 ASP A O 1
ATOM 704 N N . TYR A 1 93 ? -6.425 -11.552 13.779 1.00 95.88 93 TYR A N 1
ATOM 705 C CA . TYR A 1 93 ? -5.556 -12.524 13.127 1.00 95.88 93 TYR A CA 1
ATOM 706 C C . TYR A 1 93 ? -4.676 -11.882 12.044 1.00 95.88 93 TYR A C 1
ATOM 708 O O . TYR A 1 93 ? -3.473 -12.145 11.987 1.00 95.88 93 TYR A O 1
ATOM 716 N N . LEU A 1 94 ? -5.240 -10.997 11.211 1.00 97.00 94 LEU A N 1
ATOM 717 C CA . LEU A 1 94 ? -4.470 -10.257 10.209 1.00 97.00 94 LEU A CA 1
ATOM 718 C C . LEU A 1 94 ? -3.418 -9.350 10.859 1.00 97.00 94 LEU A C 1
ATOM 720 O O . LEU A 1 94 ? -2.289 -9.310 10.375 1.00 97.00 94 LEU A O 1
ATOM 724 N N . GLN A 1 95 ? -3.749 -8.660 11.953 1.00 96.81 95 GLN A N 1
ATOM 725 C CA . GLN A 1 95 ? -2.794 -7.839 12.702 1.00 96.81 95 GLN A CA 1
ATOM 726 C C . GLN A 1 95 ? -1.565 -8.661 13.118 1.00 96.81 95 GLN A C 1
ATOM 728 O O . GLN A 1 95 ? -0.429 -8.228 12.905 1.00 96.81 95 GLN A O 1
ATOM 733 N N . ASN A 1 96 ? -1.778 -9.863 13.660 1.00 94.38 96 ASN A N 1
ATOM 734 C CA . ASN A 1 96 ? -0.690 -10.758 14.059 1.00 94.38 96 ASN A CA 1
ATOM 735 C C . ASN A 1 96 ? 0.155 -11.211 12.860 1.00 94.38 96 ASN A C 1
ATOM 737 O O . ASN A 1 96 ? 1.386 -11.167 12.921 1.00 94.38 96 ASN A O 1
ATOM 741 N N . LEU A 1 97 ? -0.487 -11.568 11.740 1.00 94.31 97 LEU A N 1
ATOM 742 C CA . LEU A 1 97 ? 0.219 -11.907 10.502 1.00 94.31 97 LEU A CA 1
ATOM 743 C C . LEU A 1 97 ? 1.076 -10.740 9.992 1.00 94.31 97 LEU A C 1
ATOM 745 O O . LEU A 1 97 ? 2.229 -10.954 9.622 1.00 94.31 97 LEU A O 1
ATOM 749 N N . LEU A 1 98 ? 0.549 -9.512 9.996 1.00 94.88 98 LEU A N 1
ATOM 750 C CA . LEU A 1 98 ? 1.287 -8.319 9.573 1.00 94.88 98 LEU A CA 1
ATOM 751 C C . LEU A 1 98 ? 2.519 -8.079 10.451 1.00 94.88 98 LEU A C 1
ATOM 753 O O . LEU A 1 98 ? 3.603 -7.849 9.920 1.00 94.88 98 LEU A O 1
ATOM 757 N N . LYS A 1 99 ? 2.382 -8.185 11.777 1.00 94.50 99 LYS A N 1
ATOM 758 C CA . LYS A 1 99 ? 3.495 -8.042 12.729 1.00 94.50 99 LYS A CA 1
ATOM 759 C C . LYS A 1 99 ? 4.586 -9.088 12.514 1.00 94.50 99 LYS A C 1
ATOM 761 O O . LYS A 1 99 ? 5.765 -8.746 12.428 1.00 94.50 99 LYS A O 1
ATOM 766 N N . MET A 1 100 ? 4.196 -10.354 12.379 1.00 92.31 100 MET A N 1
ATOM 767 C CA . MET A 1 100 ? 5.126 -11.453 12.121 1.00 92.31 100 MET A CA 1
ATOM 768 C C . MET A 1 100 ? 5.861 -11.261 10.789 1.00 92.31 100 MET A C 1
ATOM 770 O O . MET A 1 100 ? 7.091 -11.337 10.739 1.00 92.31 100 MET A O 1
ATOM 774 N N . ARG A 1 101 ? 5.132 -10.933 9.715 1.00 92.50 101 ARG A N 1
ATOM 775 C CA . ARG A 1 101 ? 5.735 -10.675 8.402 1.00 92.50 101 ARG A CA 1
ATOM 776 C C . ARG A 1 101 ? 6.632 -9.444 8.406 1.00 92.50 101 ARG A C 1
ATOM 778 O O . ARG A 1 101 ? 7.668 -9.477 7.749 1.00 92.50 101 ARG A O 1
ATOM 785 N N . LEU A 1 102 ? 6.287 -8.399 9.160 1.00 92.81 102 LEU A N 1
ATOM 786 C CA . LEU A 1 102 ? 7.145 -7.230 9.348 1.00 92.81 102 LEU A CA 1
ATOM 787 C C . LEU A 1 102 ? 8.470 -7.620 10.010 1.00 92.81 102 LEU A C 1
ATOM 789 O O . LEU A 1 102 ? 9.520 -7.226 9.515 1.00 92.81 102 LEU A O 1
ATOM 793 N N . GLY A 1 103 ? 8.442 -8.436 11.068 1.00 92.12 103 GLY A N 1
ATOM 794 C CA . GLY A 1 103 ? 9.658 -8.930 11.722 1.00 92.12 103 GLY A CA 1
ATOM 795 C C . GLY A 1 103 ? 10.574 -9.685 10.755 1.00 92.12 103 GLY A C 1
ATOM 796 O O . GLY A 1 103 ? 11.747 -9.345 10.617 1.00 92.12 103 GLY A O 1
ATOM 797 N N . VAL A 1 104 ? 10.022 -10.646 10.004 1.00 90.75 104 VAL A N 1
ATOM 798 C CA . VAL A 1 104 ? 10.768 -11.386 8.964 1.00 90.75 104 VAL A CA 1
ATOM 799 C C . VAL A 1 104 ? 11.329 -10.443 7.902 1.00 90.75 104 VAL A C 1
ATOM 801 O O . VAL A 1 104 ? 12.459 -10.608 7.447 1.00 90.75 104 VAL A O 1
ATOM 804 N N . HIS A 1 105 ? 10.533 -9.461 7.493 1.00 88.94 105 HIS A N 1
ATOM 805 C CA . HIS A 1 105 ? 10.914 -8.491 6.486 1.00 88.94 105 HIS A CA 1
ATOM 806 C C . HIS A 1 105 ? 12.092 -7.619 6.946 1.00 88.94 105 HIS A C 1
ATOM 808 O O . HIS A 1 105 ? 13.085 -7.517 6.220 1.00 88.94 105 HIS A O 1
ATOM 814 N N . VAL A 1 106 ? 12.016 -7.049 8.152 1.00 90.56 106 VAL A N 1
ATOM 815 C CA . VAL A 1 106 ? 13.086 -6.233 8.743 1.00 90.56 106 VAL A CA 1
ATOM 816 C C . VAL A 1 106 ? 14.356 -7.059 8.920 1.00 90.56 106 VAL A C 1
ATOM 818 O O . VAL A 1 106 ? 15.422 -6.599 8.543 1.00 90.56 106 VAL A O 1
ATOM 821 N N . SER A 1 107 ? 14.264 -8.304 9.390 1.00 90.25 107 SER A N 1
ATOM 822 C CA . SER A 1 107 ? 15.436 -9.178 9.553 1.00 90.25 107 SER A CA 1
ATOM 823 C C . SER A 1 107 ? 15.977 -9.771 8.243 1.00 90.25 107 SER A C 1
ATOM 825 O O . SER A 1 107 ? 16.966 -10.504 8.262 1.00 90.25 107 SER A O 1
ATOM 827 N N . SER A 1 108 ? 15.343 -9.502 7.099 1.00 87.06 108 SER A N 1
ATOM 828 C CA . SER A 1 108 ? 15.797 -10.018 5.806 1.00 87.06 108 SER A CA 1
ATOM 829 C C . SER A 1 108 ? 16.991 -9.234 5.260 1.00 87.06 108 SER A C 1
ATOM 831 O O . SER A 1 108 ? 17.224 -8.079 5.609 1.00 87.06 108 SER A O 1
ATOM 833 N N . SER A 1 109 ? 17.694 -9.811 4.283 1.00 80.25 109 SER A N 1
ATOM 834 C CA . SER A 1 109 ? 18.784 -9.126 3.576 1.00 80.25 109 SER A CA 1
ATOM 835 C C . SER A 1 109 ? 18.336 -7.908 2.752 1.00 80.25 109 SER A C 1
ATOM 837 O O . SER A 1 109 ? 19.184 -7.237 2.167 1.00 80.25 109 SER A O 1
ATOM 839 N N . LYS A 1 110 ? 17.024 -7.635 2.648 1.00 81.94 110 LYS A N 1
ATOM 840 C CA . LYS A 1 110 ? 16.498 -6.437 1.980 1.00 81.94 110 LYS A CA 1
ATOM 841 C C . LYS A 1 110 ? 16.633 -5.190 2.859 1.00 81.94 110 LYS A C 1
ATOM 843 O O . LYS A 1 110 ? 16.722 -4.095 2.321 1.00 81.94 110 LYS A O 1
ATOM 848 N N . VAL A 1 111 ? 16.663 -5.317 4.185 1.00 85.19 111 VAL A N 1
ATOM 849 C CA . VAL A 1 111 ? 16.835 -4.163 5.078 1.00 85.19 111 VAL A CA 1
ATOM 850 C C . VAL A 1 111 ? 18.233 -4.232 5.696 1.00 85.19 111 VAL A C 1
ATOM 852 O O . VAL A 1 111 ? 18.572 -5.237 6.320 1.00 85.19 111 VAL A O 1
ATOM 855 N N . PRO A 1 112 ? 19.068 -3.192 5.536 1.00 87.81 112 PRO A N 1
ATOM 856 C CA . PRO A 1 112 ? 20.369 -3.124 6.192 1.00 87.81 112 PRO A CA 1
ATOM 857 C C . PRO A 1 112 ? 20.244 -3.244 7.701 1.00 87.81 112 PRO A C 1
ATOM 859 O O . PRO A 1 112 ? 19.394 -2.587 8.294 1.00 87.81 112 PRO A O 1
ATOM 862 N N . GLU A 1 113 ? 21.157 -3.987 8.317 1.00 90.50 113 GLU A N 1
ATOM 863 C CA . GLU A 1 113 ? 21.167 -4.229 9.764 1.00 90.50 113 GLU A CA 1
ATOM 864 C C . GLU A 1 113 ? 21.136 -2.932 10.587 1.00 90.50 113 GLU A C 1
ATOM 866 O O . GLU A 1 113 ? 20.371 -2.809 11.539 1.00 90.50 113 GLU A O 1
ATOM 871 N N . LEU A 1 114 ? 21.863 -1.898 10.146 1.00 90.75 114 LEU A N 1
ATOM 872 C CA . LEU A 1 114 ? 21.873 -0.585 10.805 1.00 90.75 114 LEU A CA 1
ATOM 873 C C . LEU A 1 114 ? 20.505 0.126 10.815 1.00 90.75 114 LEU A C 1
ATOM 875 O O . LEU A 1 114 ? 20.315 1.075 11.570 1.00 90.75 114 LEU A O 1
ATOM 879 N N . LEU A 1 115 ? 19.574 -0.297 9.956 1.00 90.38 115 LEU A N 1
ATOM 880 C CA . LEU A 1 115 ? 18.222 0.249 9.842 1.00 90.38 115 LEU A CA 1
ATOM 881 C C . LEU A 1 115 ? 17.169 -0.639 10.516 1.00 90.38 115 LEU A C 1
ATOM 883 O O . LEU A 1 115 ? 15.994 -0.282 10.476 1.00 90.38 115 LEU A O 1
ATOM 887 N N . HIS A 1 116 ? 17.540 -1.772 11.126 1.00 91.31 116 HIS A N 1
ATOM 888 C CA . HIS A 1 116 ? 16.575 -2.686 11.758 1.00 91.31 116 HIS A CA 1
ATOM 889 C C . HIS A 1 116 ? 15.837 -2.044 12.935 1.00 91.31 116 HIS A C 1
ATOM 891 O O . HIS A 1 116 ? 14.664 -2.331 13.144 1.00 91.31 116 HIS A O 1
ATOM 897 N N . ASP A 1 117 ? 16.491 -1.123 13.645 1.00 92.38 117 ASP A N 1
ATOM 898 C CA . ASP A 1 117 ? 15.920 -0.384 14.780 1.00 92.38 117 ASP A CA 1
ATOM 899 C C . ASP A 1 117 ? 15.386 1.011 14.389 1.00 92.38 117 ASP A C 1
ATOM 901 O O . ASP A 1 117 ? 15.202 1.900 15.220 1.00 92.38 117 ASP A O 1
ATOM 905 N N . HIS A 1 118 ? 15.162 1.259 13.094 1.00 92.88 118 HIS A N 1
ATOM 906 C CA . HIS A 1 118 ? 14.668 2.555 12.638 1.00 92.88 118 HIS A CA 1
ATOM 907 C C . HIS A 1 118 ? 13.218 2.801 13.096 1.00 92.88 118 HIS A C 1
ATOM 909 O O . HIS A 1 118 ? 12.368 1.911 13.041 1.00 92.88 118 HIS A O 1
ATOM 915 N N . TRP A 1 119 ? 12.902 4.045 13.484 1.00 94.19 119 TRP A N 1
ATOM 916 C CA . TRP A 1 119 ? 11.599 4.423 14.057 1.00 94.19 119 TRP A CA 1
ATOM 917 C C . TRP A 1 119 ? 10.395 4.038 13.185 1.00 94.19 119 TRP A C 1
ATOM 919 O O . TRP A 1 119 ? 9.311 3.794 13.709 1.00 94.19 119 TRP A O 1
ATOM 929 N N . CYS A 1 120 ? 10.564 3.976 11.860 1.00 94.81 120 CYS A N 1
ATOM 930 C CA . CYS A 1 120 ? 9.468 3.652 10.945 1.00 94.81 120 CYS A CA 1
ATOM 931 C C . CYS A 1 120 ? 8.988 2.205 11.096 1.00 94.81 120 CYS A C 1
ATOM 933 O O . CYS A 1 120 ? 7.803 1.948 10.906 1.00 94.81 120 CYS A O 1
ATOM 935 N N . TRP A 1 121 ? 9.864 1.274 11.488 1.00 94.62 121 TRP A N 1
ATOM 936 C CA . TRP A 1 121 ? 9.480 -0.116 11.736 1.00 94.62 121 TRP A CA 1
ATOM 937 C C . TRP A 1 121 ? 8.704 -0.261 13.034 1.00 94.62 121 TRP A C 1
ATOM 939 O O . TRP A 1 121 ? 7.689 -0.953 13.061 1.00 94.62 121 TRP A O 1
ATOM 949 N N . HIS A 1 122 ? 9.121 0.461 14.075 1.00 94.56 122 HIS A N 1
ATOM 950 C CA . HIS A 1 122 ? 8.372 0.555 15.328 1.00 94.56 122 HIS A CA 1
ATOM 951 C C . HIS A 1 122 ? 6.988 1.158 15.097 1.00 94.56 122 HIS A C 1
ATOM 953 O O . HIS A 1 122 ? 5.993 0.603 15.550 1.00 94.56 122 HIS A O 1
ATOM 959 N N . LEU A 1 123 ? 6.902 2.230 14.304 1.00 95.00 123 LEU A N 1
ATOM 960 C CA . LEU A 1 123 ? 5.620 2.820 13.933 1.00 95.00 123 LEU A CA 1
ATOM 961 C C . LEU A 1 123 ? 4.748 1.844 13.132 1.00 95.00 123 LEU A C 1
ATOM 963 O O . LEU A 1 123 ? 3.570 1.690 13.439 1.00 95.00 123 LEU A O 1
ATOM 967 N N . GLN A 1 124 ? 5.307 1.167 12.125 1.00 95.69 124 GLN A N 1
ATOM 968 C CA . GLN A 1 124 ? 4.572 0.180 11.329 1.00 95.69 124 GLN A CA 1
ATOM 969 C C . GLN A 1 124 ? 4.019 -0.951 12.204 1.00 95.69 124 GLN A C 1
ATOM 971 O O . GLN A 1 124 ? 2.881 -1.384 12.016 1.00 95.69 124 GLN A O 1
ATOM 976 N N . TYR A 1 125 ? 4.816 -1.419 13.165 1.00 95.62 125 TYR A N 1
ATOM 977 C CA . TYR A 1 125 ? 4.407 -2.435 14.122 1.00 95.62 125 TYR A CA 1
ATOM 978 C C . TYR A 1 125 ? 3.278 -1.923 15.028 1.00 95.62 125 TYR A C 1
ATOM 980 O O . TYR A 1 125 ? 2.242 -2.583 15.162 1.00 95.62 125 TYR A O 1
ATOM 988 N N . ASP A 1 126 ? 3.439 -0.721 15.584 1.00 94.88 126 ASP A N 1
ATOM 989 C CA . ASP A 1 126 ? 2.483 -0.074 16.485 1.00 94.88 126 ASP A CA 1
ATOM 990 C C . ASP A 1 126 ? 1.145 0.259 15.813 1.00 94.88 126 ASP A C 1
ATOM 992 O O . ASP A 1 126 ? 0.127 0.301 16.499 1.00 94.88 126 ASP A O 1
ATOM 996 N N . LYS A 1 127 ? 1.136 0.503 14.494 1.00 96.25 127 LYS A N 1
ATOM 997 C CA . LYS A 1 127 ? -0.066 0.845 13.705 1.00 96.25 127 LYS A CA 1
ATOM 998 C C . LYS A 1 127 ? -0.611 -0.315 12.868 1.00 96.25 127 LYS A C 1
ATOM 1000 O O . LYS A 1 127 ? -1.466 -0.119 12.002 1.00 96.25 127 LYS A O 1
ATOM 1005 N N . SER A 1 128 ? -0.134 -1.532 13.117 1.00 96.25 128 SER A N 1
ATOM 1006 C CA . SER A 1 128 ? -0.610 -2.739 12.428 1.00 96.25 128 SER A CA 1
ATOM 1007 C C . SER A 1 128 ? -2.087 -3.051 12.698 1.00 96.25 128 SER A C 1
ATOM 1009 O O . SER A 1 128 ? -2.752 -3.590 11.819 1.00 96.25 128 SER A O 1
ATOM 1011 N N . ASP A 1 129 ? -2.614 -2.683 13.869 1.00 97.25 129 ASP A N 1
ATOM 1012 C CA . ASP A 1 129 ? -4.038 -2.770 14.222 1.00 97.25 129 ASP A CA 1
ATOM 1013 C C . ASP A 1 129 ? -4.910 -1.933 13.282 1.00 97.25 129 ASP A C 1
ATOM 1015 O O . ASP A 1 129 ? -5.878 -2.438 12.717 1.00 97.25 129 ASP A O 1
ATOM 1019 N N . HIS A 1 130 ? -4.523 -0.678 13.057 1.00 97.25 130 HIS A N 1
ATOM 1020 C CA . HIS A 1 130 ? -5.227 0.249 12.175 1.00 97.25 130 HIS A CA 1
ATOM 1021 C C . HIS A 1 130 ? -5.253 -0.278 10.744 1.00 97.25 130 HIS A C 1
ATOM 1023 O O . HIS A 1 130 ? -6.310 -0.337 10.118 1.00 97.25 130 HIS A O 1
ATOM 1029 N N . MET A 1 131 ? -4.100 -0.726 10.240 1.00 96.94 131 MET A N 1
ATOM 1030 C CA . MET A 1 131 ? -4.018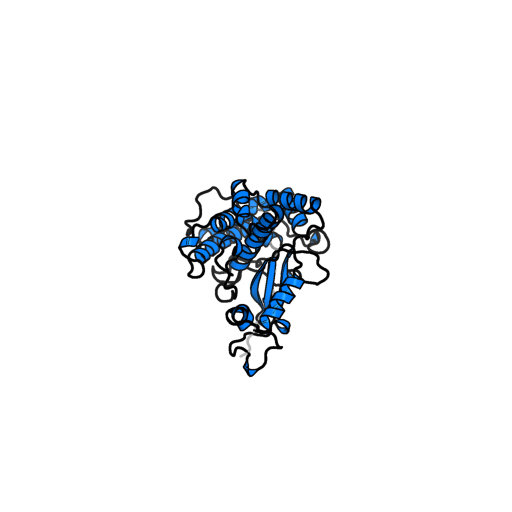 -1.269 8.887 1.00 96.94 131 MET A CA 1
ATOM 1031 C C . MET A 1 131 ? -4.816 -2.565 8.736 1.00 96.94 131 MET A C 1
ATOM 1033 O O . MET A 1 131 ? -5.528 -2.721 7.747 1.00 96.94 131 MET A O 1
ATOM 1037 N N . ALA A 1 132 ? -4.754 -3.469 9.716 1.00 97.94 132 ALA A N 1
ATOM 1038 C CA . ALA A 1 132 ? -5.527 -4.704 9.683 1.00 97.94 132 ALA A CA 1
ATOM 1039 C C . ALA A 1 132 ? -7.040 -4.438 9.701 1.00 97.94 132 ALA A C 1
ATOM 1041 O O . ALA A 1 132 ? -7.768 -5.026 8.899 1.00 97.94 132 ALA A O 1
ATOM 1042 N N . ALA A 1 133 ? -7.500 -3.521 10.560 1.00 97.69 133 ALA A N 1
ATOM 1043 C CA . ALA A 1 133 ? -8.900 -3.115 10.634 1.00 97.69 133 ALA A CA 1
ATOM 1044 C C . ALA A 1 133 ? -9.387 -2.548 9.293 1.00 97.69 133 ALA A C 1
ATOM 1046 O O . ALA A 1 133 ? -10.379 -3.043 8.757 1.00 97.69 133 ALA A O 1
ATOM 1047 N N . VAL A 1 134 ? -8.652 -1.594 8.701 1.00 96.31 134 VAL A N 1
ATOM 1048 C CA . VAL A 1 134 ? -8.978 -1.043 7.374 1.00 96.31 134 VAL A CA 1
ATOM 1049 C C . VAL A 1 134 ? -9.029 -2.162 6.331 1.00 96.31 134 VAL A C 1
ATOM 1051 O O . VAL A 1 134 ? -10.040 -2.340 5.664 1.00 96.31 134 VAL A O 1
ATOM 1054 N N . MET A 1 135 ? -7.980 -2.974 6.199 1.00 97.44 135 MET A N 1
ATOM 1055 C CA . MET A 1 135 ? -7.904 -3.994 5.145 1.00 97.44 135 MET A CA 1
ATOM 1056 C C . MET A 1 135 ? -9.004 -5.061 5.248 1.00 97.44 135 MET A C 1
ATOM 1058 O O . MET A 1 135 ? -9.513 -5.514 4.219 1.00 97.44 135 MET A O 1
ATOM 1062 N N . VAL A 1 136 ? -9.386 -5.468 6.464 1.00 97.38 136 VAL A N 1
ATOM 1063 C CA . VAL A 1 136 ? -10.507 -6.397 6.677 1.00 97.38 136 VAL A CA 1
ATOM 1064 C C . VAL A 1 136 ? -11.840 -5.733 6.361 1.00 97.38 136 VAL A C 1
ATOM 1066 O O . VAL A 1 136 ? -12.646 -6.333 5.650 1.00 97.38 136 VAL A O 1
ATOM 1069 N N . PHE A 1 137 ? -12.056 -4.507 6.838 1.00 95.19 137 PHE A N 1
ATOM 1070 C CA . PHE A 1 137 ? -13.294 -3.768 6.608 1.00 95.19 137 PHE A CA 1
ATOM 1071 C C . PHE A 1 137 ? -13.537 -3.480 5.119 1.00 95.19 137 PHE A C 1
ATOM 1073 O O . PHE A 1 137 ? -14.667 -3.551 4.649 1.00 95.19 137 PHE A O 1
ATOM 1080 N N . LEU A 1 138 ? -12.475 -3.243 4.346 1.00 92.81 138 LEU A N 1
ATOM 1081 C CA . LEU A 1 138 ? -12.570 -3.037 2.897 1.00 92.81 138 LEU A CA 1
ATOM 1082 C C . LEU A 1 138 ? -12.647 -4.334 2.086 1.00 92.81 138 LEU A C 1
ATOM 1084 O O . LEU A 1 138 ? -12.715 -4.299 0.862 1.00 92.81 138 LEU A O 1
ATOM 1088 N N . GLY A 1 139 ? -12.601 -5.500 2.735 1.00 94.25 139 GLY A N 1
ATOM 1089 C CA . GLY A 1 139 ? -12.593 -6.781 2.027 1.00 94.25 139 GLY A CA 1
ATOM 1090 C C . GLY A 1 139 ? -11.334 -7.001 1.179 1.00 94.25 139 GLY A C 1
ATOM 1091 O O . GLY A 1 139 ? -11.328 -7.843 0.282 1.00 94.25 139 GLY A O 1
ATOM 1092 N N . HIS A 1 140 ? -10.241 -6.289 1.460 1.00 96.69 140 HIS A N 1
ATOM 1093 C CA . HIS A 1 140 ? -8.988 -6.361 0.698 1.00 96.69 140 HIS A CA 1
ATOM 1094 C C . HIS A 1 140 ? -8.148 -7.608 1.006 1.00 96.69 140 HIS A C 1
ATOM 1096 O O . HIS A 1 140 ? -7.116 -7.844 0.377 1.00 96.69 140 HIS A O 1
ATOM 1102 N N . VAL A 1 141 ? -8.583 -8.433 1.958 1.00 97.44 141 VAL A N 1
ATOM 1103 C CA . VAL A 1 141 ? -7.920 -9.685 2.338 1.00 97.44 141 VAL A CA 1
ATOM 1104 C C . VAL A 1 141 ? -8.822 -10.895 2.135 1.00 97.44 141 VAL A C 1
ATOM 1106 O O . VAL A 1 141 ? -10.045 -10.811 2.293 1.00 97.44 141 VAL A O 1
ATOM 1109 N N . LYS A 1 142 ? -8.218 -12.040 1.798 1.00 96.69 142 LYS A N 1
ATOM 1110 C CA . LYS A 1 142 ? -8.922 -13.293 1.486 1.00 96.69 142 LYS A CA 1
ATOM 1111 C C . LYS A 1 142 ? -9.943 -13.649 2.557 1.00 96.69 142 LYS A C 1
ATOM 1113 O O . LYS A 1 142 ? -9.740 -13.393 3.744 1.00 96.69 142 LYS A O 1
ATOM 1118 N N . THR A 1 143 ? -11.047 -14.259 2.134 1.00 94.00 143 THR A N 1
ATOM 1119 C CA . THR A 1 143 ? -12.163 -14.621 3.016 1.00 94.00 143 THR A CA 1
ATOM 1120 C C . THR A 1 143 ? -11.706 -15.488 4.182 1.00 94.00 143 THR A C 1
ATOM 1122 O O . THR A 1 143 ? -12.123 -15.241 5.307 1.00 94.00 143 THR A O 1
ATOM 1125 N N . ASP A 1 144 ? -10.798 -16.436 3.939 1.00 93.50 144 ASP A N 1
ATOM 1126 C CA . ASP A 1 144 ? -10.232 -17.309 4.963 1.00 93.50 144 ASP A CA 1
ATOM 1127 C C . ASP A 1 144 ? -8.708 -17.196 5.044 1.00 93.50 144 ASP A C 1
ATOM 1129 O O . ASP A 1 144 ? -7.985 -17.773 4.235 1.00 93.50 144 ASP A O 1
ATOM 1133 N N . LEU A 1 145 ? -8.222 -16.451 6.038 1.00 94.56 145 LEU A N 1
ATOM 1134 C CA . LEU A 1 145 ? -6.793 -16.337 6.323 1.00 94.56 145 LEU A CA 1
ATOM 1135 C C . LEU A 1 145 ? -6.231 -17.555 7.068 1.00 94.56 145 LEU A C 1
ATOM 1137 O O . LEU A 1 145 ? -5.025 -17.761 7.038 1.00 94.56 145 LEU A O 1
ATOM 1141 N N . SER A 1 146 ? -7.073 -18.366 7.720 1.00 90.94 146 SER A N 1
ATOM 1142 C CA . SER A 1 146 ? -6.610 -19.509 8.523 1.00 90.94 146 SER A CA 1
ATOM 1143 C C . SER A 1 146 ? -6.105 -20.676 7.670 1.00 90.94 146 SER A C 1
ATOM 1145 O O . SER A 1 146 ? -5.348 -21.515 8.148 1.00 90.94 146 SER A O 1
ATOM 1147 N N . CYS A 1 147 ? -6.483 -20.704 6.390 1.00 91.25 147 CYS A N 1
ATOM 1148 C CA . CYS A 1 147 ? -6.001 -21.674 5.408 1.00 91.25 147 CYS A CA 1
ATOM 1149 C C . CYS A 1 147 ? -4.695 -21.254 4.719 1.00 91.25 147 CYS A C 1
ATOM 1151 O O . CYS A 1 147 ? -4.258 -21.939 3.797 1.00 91.25 147 CYS A O 1
ATOM 1153 N N . LEU A 1 148 ? -4.106 -20.121 5.108 1.00 90.06 148 LEU A N 1
ATOM 1154 C CA . LEU A 1 148 ? -2.921 -19.561 4.469 1.00 90.06 148 LEU A CA 1
ATOM 1155 C C . LEU A 1 148 ? -1.706 -19.708 5.377 1.00 90.06 148 LEU A C 1
ATOM 1157 O O . LEU A 1 148 ? -1.783 -19.593 6.599 1.00 90.06 148 LEU A O 1
ATOM 1161 N N . THR A 1 149 ? -0.557 -19.923 4.758 1.00 84.56 149 THR A N 1
ATOM 1162 C CA . THR A 1 149 ? 0.736 -19.925 5.428 1.00 84.56 149 THR A CA 1
ATOM 1163 C C . THR A 1 149 ? 1.287 -18.504 5.577 1.00 84.56 149 THR A C 1
ATOM 1165 O O . THR A 1 149 ? 0.796 -17.524 5.006 1.00 84.56 149 THR A O 1
ATOM 1168 N N . ALA A 1 150 ? 2.389 -18.384 6.318 1.00 78.88 150 ALA A N 1
ATOM 1169 C CA . ALA A 1 150 ? 3.128 -17.132 6.446 1.00 78.88 150 ALA A CA 1
ATOM 1170 C C . ALA A 1 150 ? 3.698 -16.604 5.113 1.00 78.88 150 ALA A C 1
ATOM 1172 O O . ALA A 1 150 ? 4.109 -15.447 5.072 1.00 78.88 150 ALA A O 1
ATOM 1173 N N . PHE A 1 151 ? 3.709 -17.407 4.041 1.00 84.69 151 PHE A N 1
ATOM 1174 C CA . PHE A 1 151 ? 4.297 -17.040 2.749 1.00 84.69 151 PHE A CA 1
ATOM 1175 C C . PHE A 1 151 ? 3.272 -16.792 1.645 1.00 84.69 151 PHE A C 1
ATOM 1177 O O . PHE A 1 151 ? 3.603 -16.102 0.687 1.00 84.69 151 PHE A O 1
ATOM 1184 N N . ASP A 1 152 ? 2.039 -17.282 1.797 1.00 92.94 152 ASP A N 1
ATOM 1185 C CA . ASP A 1 152 ? 0.997 -17.119 0.782 1.00 92.94 152 ASP A CA 1
ATOM 1186 C C . ASP A 1 152 ? 0.541 -15.659 0.648 1.00 92.94 152 ASP A C 1
ATOM 1188 O O . ASP A 1 152 ? 0.586 -14.873 1.597 1.00 92.94 152 ASP A O 1
ATOM 1192 N N . CYS A 1 153 ? 0.006 -15.284 -0.512 1.00 95.50 153 CYS A N 1
ATOM 1193 C CA . CYS A 1 153 ? -0.664 -13.992 -0.652 1.00 95.50 153 CYS A CA 1
ATOM 1194 C C . CYS A 1 153 ? -1.919 -13.932 0.242 1.00 95.50 153 CYS A C 1
ATOM 1196 O O . CYS A 1 153 ? -2.797 -14.796 0.143 1.00 95.50 153 CYS A O 1
ATOM 1198 N N . LEU A 1 154 ? -2.021 -12.900 1.085 1.00 97.12 154 LEU A N 1
ATOM 1199 C CA . LEU A 1 154 ? -3.158 -12.655 1.986 1.00 97.12 154 LEU A CA 1
ATOM 1200 C C . LEU A 1 154 ? -4.253 -11.797 1.340 1.00 97.12 154 LEU A C 1
ATOM 1202 O O . LEU A 1 154 ? -5.370 -11.734 1.857 1.00 97.12 154 LEU A O 1
ATOM 1206 N N . LEU A 1 155 ? -3.941 -11.123 0.232 1.00 97.38 155 LEU A N 1
ATOM 1207 C CA . LEU A 1 155 ? -4.848 -10.191 -0.433 1.00 97.38 155 LEU A CA 1
ATOM 1208 C C . LEU A 1 155 ? -5.966 -10.916 -1.177 1.00 97.38 155 LEU A C 1
ATOM 1210 O O . LEU A 1 155 ? -5.766 -12.000 -1.734 1.00 97.38 155 LEU A O 1
ATOM 1214 N N . SER A 1 156 ? -7.146 -10.305 -1.165 1.00 96.50 156 SER A N 1
ATOM 1215 C CA . SER A 1 156 ? -8.316 -10.798 -1.880 1.00 96.50 156 SER A CA 1
ATOM 1216 C C . SER A 1 156 ? -8.204 -10.563 -3.388 1.00 96.50 156 SER A C 1
ATOM 1218 O O . SER A 1 156 ? -7.193 -10.076 -3.910 1.00 96.50 156 SER A O 1
ATOM 1220 N N . ASP A 1 157 ? -9.265 -10.957 -4.086 1.00 94.81 157 ASP A N 1
ATOM 1221 C CA . ASP A 1 157 ? -9.403 -10.743 -5.513 1.00 94.81 157 ASP A CA 1
ATOM 1222 C C . ASP A 1 157 ? -9.319 -9.251 -5.877 1.00 94.81 157 ASP A C 1
ATOM 1224 O O . ASP A 1 157 ? -9.828 -8.377 -5.168 1.00 94.81 157 ASP A O 1
ATOM 1228 N N . HIS A 1 158 ? -8.680 -8.972 -7.011 1.00 95.12 158 HIS A N 1
ATOM 1229 C CA . HIS A 1 158 ? -8.491 -7.632 -7.548 1.00 95.12 158 HIS A CA 1
ATOM 1230 C C . HIS A 1 158 ? -9.782 -6.826 -7.742 1.00 95.12 158 HIS A C 1
ATOM 1232 O O . HIS A 1 158 ? -9.726 -5.597 -7.699 1.00 95.12 158 HIS A O 1
ATOM 1238 N N . THR A 1 159 ? -10.945 -7.470 -7.889 1.00 93.75 159 THR A N 1
ATOM 1239 C CA . THR A 1 159 ? -12.238 -6.780 -8.013 1.00 93.75 159 THR A CA 1
ATOM 1240 C C . THR A 1 159 ? -12.646 -6.010 -6.761 1.00 93.75 159 THR A C 1
ATOM 1242 O O . THR A 1 159 ? -13.477 -5.114 -6.862 1.00 93.75 159 THR A O 1
ATOM 1245 N N . ASN A 1 160 ? -12.066 -6.323 -5.597 1.00 92.31 160 ASN A N 1
ATOM 1246 C CA . ASN A 1 160 ? -12.294 -5.557 -4.366 1.00 92.31 160 ASN A CA 1
ATOM 1247 C C . ASN A 1 160 ? -11.511 -4.237 -4.332 1.00 92.31 160 ASN A C 1
ATOM 1249 O O . ASN A 1 160 ? -11.681 -3.448 -3.415 1.00 92.31 160 ASN A O 1
ATOM 1253 N N . PHE A 1 161 ? -10.658 -3.992 -5.327 1.00 94.00 161 PHE A N 1
ATOM 1254 C CA . PHE A 1 161 ? -9.815 -2.810 -5.429 1.00 94.00 161 PHE A CA 1
ATOM 1255 C C . PHE A 1 161 ? -10.271 -1.977 -6.622 1.00 94.00 161 PHE A C 1
ATOM 1257 O O . PHE A 1 161 ? -10.554 -2.513 -7.699 1.00 94.00 161 PHE A O 1
ATOM 1264 N N . ARG A 1 162 ? -10.312 -0.655 -6.462 1.00 91.88 162 ARG A N 1
ATOM 1265 C CA . ARG A 1 162 ? -10.777 0.254 -7.519 1.00 91.88 162 ARG A CA 1
ATOM 1266 C C . ARG A 1 162 ? -9.776 0.285 -8.668 1.00 91.88 162 ARG A C 1
ATOM 1268 O O . ARG A 1 162 ? -8.576 0.383 -8.434 1.00 91.88 162 ARG A O 1
ATOM 1275 N N . LEU A 1 163 ? -10.248 0.234 -9.909 1.00 94.44 163 LEU A N 1
ATOM 1276 C CA . LEU A 1 163 ? -9.375 0.464 -11.059 1.00 94.44 163 LEU A CA 1
ATOM 1277 C C . LEU A 1 163 ? -8.925 1.932 -11.068 1.00 94.44 163 LEU A C 1
ATOM 1279 O O . LEU A 1 163 ? -9.707 2.822 -10.735 1.00 94.44 163 LEU A O 1
ATOM 1283 N N . VAL A 1 164 ? -7.659 2.181 -11.403 1.00 94.06 164 VAL A N 1
ATOM 1284 C CA . VAL A 1 164 ? -7.164 3.550 -11.584 1.00 94.06 164 VAL A CA 1
ATOM 1285 C C . VAL A 1 164 ? -7.740 4.125 -12.875 1.00 94.06 164 VAL A C 1
ATOM 1287 O O . VAL A 1 164 ? -7.617 3.515 -13.934 1.00 94.06 164 VAL A O 1
ATOM 1290 N N . ASP A 1 165 ? -8.295 5.325 -12.763 1.00 91.31 165 ASP A N 1
ATOM 1291 C CA . ASP A 1 165 ? -8.885 6.120 -13.840 1.00 91.31 165 ASP A CA 1
ATOM 1292 C C . ASP A 1 165 ? -8.266 7.539 -13.817 1.00 91.31 165 ASP A C 1
ATOM 1294 O O . ASP A 1 165 ? -7.751 7.977 -12.777 1.00 91.31 165 ASP A O 1
ATOM 1298 N N . ASP A 1 166 ? -8.226 8.236 -14.956 1.00 88.50 166 ASP A N 1
ATOM 1299 C CA . ASP A 1 166 ? -7.603 9.558 -15.073 1.00 88.50 166 ASP A CA 1
ATOM 1300 C C . ASP A 1 166 ? -8.444 10.710 -14.488 1.00 88.50 166 ASP A C 1
ATOM 1302 O O . ASP A 1 166 ? -7.895 11.756 -14.081 1.00 88.50 166 ASP A O 1
ATOM 1306 N N . GLU A 1 167 ? -9.746 10.478 -14.331 1.00 87.19 167 GLU A N 1
ATOM 1307 C CA . GLU A 1 167 ? -10.703 11.379 -13.694 1.00 87.19 167 GLU A CA 1
ATOM 1308 C C . GLU A 1 167 ? -10.580 11.372 -12.161 1.00 87.19 167 GLU A C 1
ATOM 1310 O O . GLU A 1 167 ? -10.861 12.384 -11.511 1.00 87.19 167 GLU A O 1
ATOM 1315 N N . ILE A 1 168 ? -10.060 10.292 -11.562 1.00 85.19 168 ILE A N 1
ATOM 1316 C CA . ILE A 1 168 ? -9.933 10.163 -10.103 1.00 85.19 168 ILE A CA 1
ATOM 1317 C C . ILE A 1 168 ? -8.875 11.140 -9.554 1.00 85.19 168 ILE A C 1
ATOM 1319 O O . ILE A 1 168 ? -7.680 11.067 -9.866 1.00 85.19 168 ILE A O 1
ATOM 1323 N N . TYR A 1 169 ? -9.316 12.057 -8.685 1.00 91.06 169 TYR A N 1
ATOM 1324 C CA . TYR A 1 169 ? -8.484 13.079 -8.032 1.00 91.06 169 TYR A CA 1
ATOM 1325 C C . TYR A 1 169 ? -8.005 12.637 -6.637 1.00 91.06 169 TYR A C 1
ATOM 1327 O O . TYR A 1 169 ? -8.198 13.319 -5.630 1.00 91.06 169 TYR A O 1
ATOM 1335 N N . GLU A 1 170 ? -7.369 11.471 -6.579 1.00 93.50 170 GLU A N 1
ATOM 1336 C CA . GLU A 1 170 ? -6.881 10.864 -5.337 1.00 93.50 170 GLU A CA 1
ATOM 1337 C C . GLU A 1 170 ? -5.409 10.473 -5.458 1.00 93.50 170 GLU A C 1
ATOM 1339 O O . GLU A 1 170 ? -4.923 10.099 -6.532 1.00 93.50 170 GLU A O 1
ATOM 1344 N N . ASP A 1 171 ? -4.706 10.522 -4.334 1.00 95.38 171 ASP A N 1
ATOM 1345 C CA . ASP A 1 171 ? -3.422 9.859 -4.149 1.00 95.38 171 ASP A CA 1
ATOM 1346 C C . ASP A 1 171 ? -3.566 8.740 -3.100 1.00 95.38 171 ASP A C 1
ATOM 1348 O O . ASP A 1 171 ? -4.682 8.306 -2.811 1.00 95.38 171 ASP A O 1
ATOM 1352 N N . GLY A 1 172 ? -2.462 8.192 -2.592 1.00 95.94 172 GLY A N 1
ATOM 1353 C CA . GLY A 1 172 ? -2.504 7.109 -1.612 1.00 95.94 172 GLY A CA 1
ATOM 1354 C C . GLY A 1 172 ? -1.739 5.879 -2.064 1.00 95.94 172 GLY A C 1
ATOM 1355 O O . GLY A 1 172 ? -0.655 5.987 -2.639 1.00 95.94 172 GLY A O 1
ATOM 1356 N N . VAL A 1 173 ? -2.304 4.702 -1.811 1.00 96.69 173 VAL A N 1
ATOM 1357 C CA . VAL A 1 173 ? -1.677 3.404 -2.087 1.00 96.69 173 VAL A CA 1
ATOM 1358 C C . VAL A 1 173 ? -2.318 2.749 -3.302 1.00 96.69 173 VAL A C 1
ATOM 1360 O O . VAL A 1 173 ? -3.542 2.695 -3.413 1.00 96.69 173 VAL A O 1
ATOM 1363 N N . TYR A 1 174 ? -1.490 2.206 -4.186 1.00 96.62 174 TYR A N 1
ATOM 1364 C CA . TYR A 1 174 ? -1.901 1.447 -5.363 1.00 96.62 174 TYR A CA 1
ATOM 1365 C C . TYR A 1 174 ? -1.194 0.095 -5.433 1.00 96.62 174 TYR A C 1
ATOM 1367 O O . TYR A 1 174 ? -0.129 -0.103 -4.847 1.00 96.62 174 TYR A O 1
ATOM 1375 N N . GLY A 1 175 ? -1.770 -0.823 -6.201 1.00 96.94 175 GLY A N 1
ATOM 1376 C CA . GLY A 1 175 ? -1.208 -2.125 -6.527 1.00 96.94 175 GLY A CA 1
ATOM 1377 C C . GLY A 1 175 ? -1.194 -2.390 -8.030 1.00 96.94 175 GLY A C 1
ATOM 1378 O O . GLY A 1 175 ? -1.980 -1.813 -8.783 1.00 96.94 175 GLY A O 1
ATOM 1379 N N . TYR A 1 176 ? -0.300 -3.283 -8.453 1.00 97.69 176 TYR A N 1
ATOM 1380 C CA . TYR A 1 176 ? -0.311 -3.873 -9.791 1.00 97.69 176 TYR A CA 1
ATOM 1381 C C . TYR A 1 176 ? -0.697 -5.346 -9.717 1.00 97.69 176 TYR A C 1
ATOM 1383 O O . TYR A 1 176 ? -0.016 -6.133 -9.052 1.00 97.69 176 TYR A O 1
ATOM 1391 N N . TYR A 1 177 ? -1.765 -5.704 -10.421 1.00 97.88 177 TYR A N 1
ATOM 1392 C CA . TYR A 1 177 ? -2.277 -7.068 -10.515 1.00 97.88 177 TYR A CA 1
ATOM 1393 C C . TYR A 1 177 ? -1.960 -7.668 -11.887 1.00 97.88 177 TYR A C 1
ATOM 1395 O O . TYR A 1 177 ? -2.245 -7.044 -12.905 1.00 97.88 177 TYR A O 1
ATOM 1403 N N . ASP A 1 178 ? -1.362 -8.858 -11.925 1.00 97.69 178 ASP A N 1
ATOM 1404 C CA . ASP A 1 178 ? -1.137 -9.623 -13.154 1.00 97.69 178 ASP A CA 1
ATOM 1405 C C . ASP A 1 178 ? -2.404 -10.403 -13.515 1.00 97.69 178 ASP A C 1
ATOM 1407 O O . ASP A 1 178 ? -2.757 -11.376 -12.849 1.00 97.69 178 ASP A O 1
ATOM 1411 N N . LYS A 1 179 ? -3.056 -9.998 -14.608 1.00 96.88 179 LYS A N 1
ATOM 1412 C CA . LYS A 1 179 ? -4.295 -10.604 -15.117 1.00 96.88 179 LYS A CA 1
ATOM 1413 C C . LYS A 1 179 ? -4.130 -12.025 -15.647 1.00 96.88 179 LYS A C 1
ATOM 1415 O O . LYS A 1 179 ? -5.123 -12.723 -15.790 1.00 96.88 179 LYS A O 1
ATOM 1420 N N . ILE A 1 180 ? -2.914 -12.433 -16.007 1.00 95.00 180 ILE A N 1
ATOM 1421 C CA . ILE A 1 180 ? -2.644 -13.760 -16.573 1.00 95.00 180 ILE A CA 1
ATOM 1422 C C . ILE A 1 180 ? -2.382 -14.764 -15.457 1.00 95.00 180 ILE A C 1
ATOM 1424 O O . ILE A 1 180 ? -2.864 -15.892 -15.509 1.00 95.00 180 ILE A O 1
ATOM 1428 N N . ARG A 1 181 ? -1.607 -14.357 -14.447 1.00 94.88 181 ARG A N 1
ATOM 1429 C CA . ARG A 1 181 ? -1.295 -15.209 -13.286 1.00 94.88 181 ARG A CA 1
ATOM 1430 C C . ARG A 1 181 ? -2.318 -15.105 -12.169 1.00 94.88 181 ARG A C 1
ATOM 1432 O O . ARG A 1 181 ? -2.320 -15.950 -11.287 1.00 94.88 181 ARG A O 1
ATOM 1439 N N . HIS A 1 182 ? -3.184 -14.100 -12.226 1.00 95.44 182 HIS A N 1
ATOM 1440 C CA . HIS A 1 182 ? -4.153 -13.781 -11.188 1.00 95.44 182 HIS A CA 1
ATOM 1441 C C . HIS A 1 182 ? -3.504 -13.439 -9.838 1.00 95.44 182 HIS A C 1
ATOM 1443 O O . HIS A 1 182 ? -3.985 -13.826 -8.772 1.00 95.44 182 HIS A O 1
ATOM 1449 N N . GLU A 1 183 ? -2.408 -12.676 -9.880 1.00 95.38 183 GLU A N 1
ATOM 1450 C CA . GLU A 1 183 ? -1.560 -12.405 -8.718 1.00 95.38 183 GLU A CA 1
ATOM 1451 C C . GLU A 1 183 ? -1.199 -10.927 -8.576 1.00 95.38 183 GLU A C 1
ATOM 1453 O O . GLU A 1 183 ? -0.840 -10.245 -9.537 1.00 95.38 183 GLU A O 1
ATOM 1458 N N . TRP A 1 184 ? -1.193 -10.441 -7.336 1.00 96.56 184 TRP A N 1
ATOM 1459 C CA . TRP A 1 184 ? -0.617 -9.143 -7.003 1.00 96.56 184 TRP A CA 1
ATOM 1460 C C . TRP A 1 184 ? 0.909 -9.189 -7.101 1.00 96.56 184 TRP A C 1
ATOM 1462 O O . TRP A 1 184 ? 1.546 -10.052 -6.502 1.00 96.56 184 TRP A O 1
ATOM 1472 N N . ARG A 1 185 ? 1.509 -8.248 -7.839 1.00 95.19 185 ARG A N 1
ATOM 1473 C CA . ARG A 1 185 ? 2.959 -8.246 -8.120 1.00 95.19 185 ARG A CA 1
ATOM 1474 C C . ARG A 1 185 ? 3.732 -7.230 -7.293 1.00 95.19 185 ARG A C 1
ATOM 1476 O O . ARG A 1 185 ? 4.903 -7.443 -6.986 1.00 95.19 185 ARG A O 1
ATOM 1483 N N . ARG A 1 186 ? 3.097 -6.103 -6.967 1.00 94.38 186 ARG A N 1
ATOM 1484 C CA . ARG A 1 186 ? 3.669 -5.043 -6.125 1.00 94.38 186 ARG A CA 1
ATOM 1485 C C . ARG A 1 186 ? 2.600 -4.072 -5.654 1.00 94.38 186 ARG A C 1
ATOM 1487 O O . ARG A 1 186 ? 1.591 -3.887 -6.335 1.00 94.38 186 ARG A O 1
ATOM 1494 N N . PHE A 1 187 ? 2.919 -3.381 -4.570 1.00 95.56 187 PHE A N 1
ATOM 1495 C CA . PHE A 1 187 ? 2.242 -2.166 -4.143 1.00 95.56 187 PHE A CA 1
ATOM 1496 C C . PHE A 1 187 ? 3.202 -0.982 -4.205 1.00 95.56 187 PHE A C 1
ATOM 1498 O O . PHE A 1 187 ? 4.413 -1.149 -4.374 1.00 95.56 187 PHE A O 1
ATOM 1505 N N . GLY A 1 188 ? 2.633 0.212 -4.184 1.00 95.19 188 GLY A N 1
ATOM 1506 C CA . GLY A 1 188 ? 3.359 1.465 -4.171 1.00 95.19 188 GLY A CA 1
ATOM 1507 C C . GLY A 1 188 ? 2.499 2.584 -3.609 1.00 95.19 188 GLY A C 1
ATOM 1508 O O . GLY A 1 188 ? 1.279 2.449 -3.524 1.00 95.19 188 GLY A O 1
ATOM 1509 N N . MET A 1 189 ? 3.125 3.708 -3.276 1.00 94.75 189 MET A N 1
ATOM 1510 C CA . MET A 1 189 ? 2.408 4.925 -2.899 1.00 94.75 189 MET A CA 1
ATOM 1511 C C . MET A 1 189 ? 2.647 6.094 -3.860 1.00 94.75 189 MET A C 1
ATOM 1513 O O . MET A 1 189 ? 3.639 6.153 -4.599 1.00 94.75 189 MET A O 1
ATOM 1517 N N . THR A 1 190 ? 1.704 7.031 -3.862 1.00 94.25 190 THR A N 1
ATOM 1518 C CA . THR A 1 190 ? 1.852 8.384 -4.398 1.00 94.25 190 THR A CA 1
ATOM 1519 C C . THR A 1 190 ? 1.290 9.383 -3.386 1.00 94.25 190 THR A C 1
ATOM 1521 O O . THR A 1 190 ? 0.383 9.067 -2.620 1.00 94.25 190 THR A O 1
ATOM 1524 N N . ALA A 1 191 ? 1.861 10.583 -3.346 1.00 92.12 191 ALA A N 1
ATOM 1525 C CA . ALA A 1 191 ? 1.410 11.673 -2.487 1.00 92.12 191 ALA A CA 1
ATOM 1526 C C . ALA A 1 191 ? 1.555 13.005 -3.232 1.00 92.12 191 ALA A C 1
ATOM 1528 O O . ALA A 1 191 ? 2.560 13.219 -3.926 1.00 92.12 191 ALA A O 1
ATOM 1529 N N . GLY A 1 192 ? 0.526 13.844 -3.144 1.00 89.75 192 GLY A N 1
ATOM 1530 C CA . GLY A 1 192 ? 0.413 15.120 -3.848 1.00 89.75 192 GLY A CA 1
ATOM 1531 C C . GLY A 1 192 ? 0.219 14.986 -5.363 1.00 89.75 192 GLY A C 1
ATOM 1532 O O . GLY A 1 192 ? 0.321 15.977 -6.082 1.00 89.75 192 GLY A O 1
ATOM 1533 N N . ARG A 1 193 ? -0.008 13.770 -5.880 1.00 91.12 193 ARG A N 1
ATOM 1534 C CA . ARG A 1 193 ? -0.187 13.484 -7.314 1.00 91.12 193 ARG A CA 1
ATOM 1535 C C . ARG A 1 193 ? -1.139 12.313 -7.516 1.00 91.12 193 ARG A C 1
ATOM 1537 O O . ARG A 1 193 ? -1.054 11.331 -6.778 1.00 91.12 193 ARG A O 1
ATOM 1544 N N . LYS A 1 194 ? -1.954 12.393 -8.570 1.00 94.12 194 LYS A N 1
ATOM 1545 C CA . LYS A 1 194 ? -2.950 11.377 -8.924 1.00 94.12 194 LYS A CA 1
ATOM 1546 C C . LYS A 1 194 ? -2.326 10.007 -9.195 1.00 94.12 194 LYS A C 1
ATOM 1548 O O . LYS A 1 194 ? -1.240 9.919 -9.778 1.00 94.12 194 LYS A O 1
ATOM 1553 N N . HIS A 1 195 ? -3.061 8.942 -8.879 1.00 95.06 195 HIS A N 1
ATOM 1554 C CA . HIS A 1 195 ? -2.656 7.562 -9.180 1.00 95.06 195 HIS A CA 1
ATOM 1555 C C . HIS A 1 195 ? -2.327 7.338 -10.660 1.00 95.06 195 HIS A C 1
ATOM 1557 O O . HIS A 1 195 ? -1.264 6.804 -10.969 1.00 95.06 195 HIS A O 1
ATOM 1563 N N . TRP A 1 196 ? -3.153 7.801 -11.602 1.00 95.31 196 TRP A N 1
ATOM 1564 C CA . TRP A 1 196 ? -2.898 7.568 -13.033 1.00 95.31 196 TRP A CA 1
ATOM 1565 C C . TRP A 1 196 ? -1.569 8.172 -13.513 1.00 95.31 196 TRP A C 1
ATOM 1567 O O . TRP A 1 196 ? -0.854 7.546 -14.296 1.00 95.31 196 TRP A O 1
ATOM 1577 N N . MET A 1 197 ? -1.172 9.335 -12.979 1.00 96.25 197 MET A N 1
ATOM 1578 C CA . MET A 1 197 ? 0.119 9.959 -13.294 1.00 96.25 197 MET A CA 1
ATOM 1579 C C . MET A 1 197 ? 1.273 9.072 -12.827 1.00 96.25 197 MET A C 1
ATOM 1581 O O . MET A 1 197 ? 2.272 8.914 -13.527 1.00 96.25 197 MET A O 1
ATOM 1585 N N . ARG A 1 198 ? 1.121 8.429 -11.663 1.00 95.19 198 ARG A N 1
ATOM 1586 C CA . ARG A 1 198 ? 2.091 7.442 -11.189 1.00 95.19 198 ARG A CA 1
ATOM 1587 C C . ARG A 1 198 ? 2.113 6.188 -12.069 1.00 95.19 198 ARG A C 1
ATOM 1589 O O . ARG A 1 198 ? 3.179 5.614 -12.282 1.00 95.19 198 ARG A O 1
ATOM 1596 N N . GLY A 1 199 ? 0.969 5.800 -12.628 1.00 95.31 199 GLY A N 1
ATOM 1597 C CA . GLY A 1 199 ? 0.881 4.785 -13.680 1.00 95.31 199 GLY A CA 1
ATOM 1598 C C . GLY A 1 199 ? 1.725 5.138 -14.905 1.00 95.31 199 GLY A C 1
ATOM 1599 O O . GLY A 1 199 ? 2.510 4.315 -15.373 1.00 95.31 199 GLY A O 1
ATOM 1600 N N . MET A 1 200 ? 1.653 6.392 -15.357 1.00 96.12 200 MET A N 1
ATOM 1601 C CA . MET A 1 200 ? 2.457 6.897 -16.475 1.00 96.12 200 MET A CA 1
ATOM 1602 C C . MET A 1 200 ? 3.961 6.922 -16.164 1.00 96.12 200 MET A C 1
ATOM 1604 O O . MET A 1 200 ? 4.761 6.554 -17.027 1.00 96.12 200 MET A O 1
ATOM 1608 N N . ASP A 1 201 ? 4.359 7.272 -14.933 1.00 95.44 201 A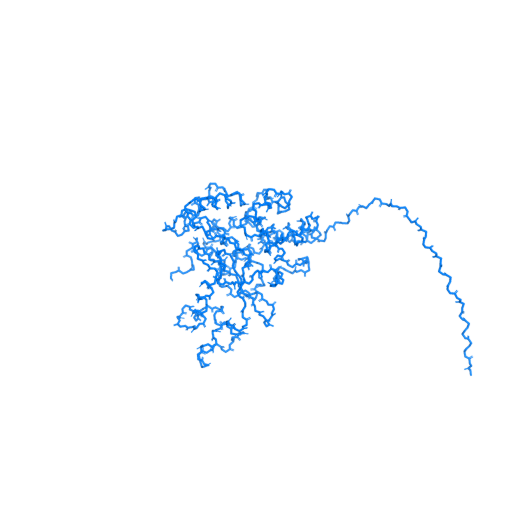SP A N 1
ATOM 1609 C CA . ASP A 1 201 ? 5.757 7.158 -14.485 1.00 95.44 201 ASP A CA 1
ATOM 1610 C C . ASP A 1 201 ? 6.246 5.698 -14.602 1.00 95.44 201 ASP A C 1
ATOM 1612 O O . ASP A 1 201 ? 7.351 5.426 -15.083 1.00 95.44 201 ASP A O 1
ATOM 1616 N N . HIS A 1 202 ? 5.432 4.735 -14.159 1.00 96.25 202 HIS A N 1
ATOM 1617 C CA . HIS A 1 202 ? 5.766 3.311 -14.227 1.00 96.25 202 HIS A CA 1
ATOM 1618 C C . HIS A 1 202 ? 5.839 2.795 -15.659 1.00 96.25 202 HIS A C 1
ATOM 1620 O O . HIS A 1 202 ? 6.807 2.121 -16.004 1.00 96.25 202 HIS A O 1
ATOM 1626 N N . TYR A 1 203 ? 4.884 3.183 -16.498 1.00 96.62 203 TYR A N 1
ATOM 1627 C CA . TYR A 1 203 ? 4.897 2.900 -17.926 1.00 96.62 203 TYR A CA 1
ATOM 1628 C C . TYR A 1 203 ? 6.169 3.434 -18.601 1.00 96.62 203 TYR A C 1
ATOM 1630 O O . TYR A 1 203 ? 6.849 2.716 -19.337 1.00 96.62 203 TYR A O 1
ATOM 1638 N N . GLY A 1 204 ? 6.550 4.680 -18.302 1.00 96.94 204 GLY A N 1
ATOM 1639 C CA . GLY A 1 204 ? 7.779 5.284 -18.810 1.00 96.94 204 GLY A CA 1
ATOM 1640 C C . GLY A 1 204 ? 9.028 4.492 -18.421 1.00 96.94 204 GLY A C 1
ATOM 1641 O O . GLY A 1 204 ? 9.901 4.267 -19.261 1.00 96.94 204 GLY A O 1
ATOM 1642 N N . ASN A 1 205 ? 9.091 4.011 -17.177 1.00 96.19 205 ASN A N 1
ATOM 1643 C CA . ASN A 1 205 ? 10.186 3.169 -16.698 1.00 96.19 205 ASN A CA 1
ATOM 1644 C C . ASN A 1 205 ? 10.166 1.751 -17.290 1.00 96.19 205 ASN A C 1
ATOM 1646 O O . ASN A 1 205 ? 11.230 1.200 -17.569 1.00 96.19 205 ASN A O 1
ATOM 1650 N N . ALA A 1 206 ? 8.990 1.178 -17.556 1.00 97.31 206 ALA A N 1
ATOM 1651 C CA . ALA A 1 206 ? 8.853 -0.124 -18.206 1.00 97.31 206 ALA A CA 1
ATOM 1652 C C . ALA A 1 206 ? 9.437 -0.140 -19.632 1.00 97.31 206 ALA A C 1
ATOM 1654 O O . ALA A 1 206 ? 9.749 -1.201 -20.162 1.00 97.31 206 ALA A O 1
ATOM 1655 N N . ARG A 1 207 ? 9.675 1.027 -20.248 1.00 97.25 207 ARG A N 1
ATOM 1656 C CA . ARG A 1 207 ? 10.402 1.149 -21.526 1.00 97.25 207 ARG A CA 1
ATOM 1657 C C . ARG A 1 207 ? 11.915 0.911 -21.421 1.00 97.25 207 ARG A C 1
ATOM 1659 O O . ARG A 1 207 ? 12.610 1.058 -22.420 1.00 97.25 207 ARG A O 1
ATOM 1666 N N . LEU A 1 208 ? 12.439 0.604 -20.230 1.00 94.50 208 LEU A N 1
ATOM 1667 C CA . LEU A 1 208 ? 13.832 0.200 -19.983 1.00 94.50 208 LEU A CA 1
ATOM 1668 C C . LEU A 1 208 ? 14.902 1.173 -20.519 1.00 94.50 208 LEU A C 1
ATOM 1670 O O . LEU A 1 208 ? 16.021 0.784 -20.863 1.00 94.50 208 LEU A O 1
ATOM 1674 N N . LYS A 1 209 ? 14.587 2.470 -20.574 1.00 94.00 209 LYS A N 1
ATOM 1675 C CA . LYS A 1 209 ? 15.491 3.494 -21.126 1.00 94.00 209 LYS A CA 1
ATOM 1676 C C . LYS A 1 209 ? 16.651 3.859 -20.199 1.00 94.00 209 LYS A C 1
ATOM 1678 O O . LYS A 1 209 ? 17.646 4.401 -20.665 1.00 94.00 209 LYS A O 1
ATOM 1683 N N . SER A 1 210 ? 16.532 3.595 -18.897 1.00 92.75 210 SER A N 1
ATOM 1684 C CA . SER A 1 210 ? 17.537 3.975 -17.897 1.00 92.75 210 SER A CA 1
ATOM 1685 C C . SER A 1 210 ? 18.184 2.758 -17.238 1.00 92.75 210 SER A C 1
ATOM 1687 O O . SER A 1 210 ? 17.551 1.713 -17.067 1.00 92.75 210 SER A O 1
ATOM 1689 N N . ALA A 1 211 ? 19.430 2.904 -16.778 1.00 91.50 211 ALA A N 1
ATOM 1690 C CA . ALA A 1 211 ? 20.109 1.859 -16.010 1.00 91.50 211 ALA A CA 1
ATOM 1691 C C . ALA A 1 211 ? 19.336 1.476 -14.733 1.00 91.50 211 ALA A C 1
ATOM 1693 O O . ALA A 1 211 ? 19.304 0.306 -14.364 1.00 91.50 211 ALA A O 1
ATOM 1694 N N . ALA A 1 212 ? 18.670 2.441 -14.088 1.00 88.56 212 ALA A N 1
ATOM 1695 C CA . ALA A 1 212 ? 17.815 2.186 -12.930 1.00 88.56 212 ALA A CA 1
ATOM 1696 C C . ALA A 1 212 ? 16.615 1.297 -13.293 1.00 88.56 212 ALA A C 1
ATOM 1698 O O . ALA A 1 212 ? 16.355 0.308 -12.612 1.00 88.56 212 ALA A O 1
ATOM 1699 N N . SER A 1 213 ? 15.928 1.588 -14.406 1.00 90.81 213 SER A N 1
ATOM 1700 C CA . SER A 1 213 ? 14.805 0.758 -14.861 1.00 90.81 213 SER A CA 1
ATOM 1701 C C . SER A 1 213 ? 15.225 -0.679 -15.189 1.00 90.81 213 SER A C 1
ATOM 1703 O O . SER A 1 213 ? 14.530 -1.611 -14.800 1.00 90.81 213 SER A O 1
ATOM 1705 N N . ARG A 1 214 ? 16.413 -0.874 -15.781 1.00 92.31 214 ARG A N 1
ATOM 1706 C CA . ARG A 1 214 ? 16.979 -2.204 -16.082 1.00 92.31 214 ARG A CA 1
ATOM 1707 C C . ARG A 1 214 ? 17.443 -2.987 -14.847 1.00 92.31 214 ARG A C 1
ATOM 1709 O O . ARG A 1 214 ? 17.653 -4.190 -14.939 1.00 92.31 214 ARG A O 1
ATOM 1716 N N . LYS A 1 215 ? 17.605 -2.327 -13.696 1.00 91.19 215 LYS A N 1
ATOM 1717 C CA . LYS A 1 215 ? 17.905 -2.974 -12.406 1.00 91.19 215 LYS A CA 1
ATOM 1718 C C . LYS A 1 215 ? 16.650 -3.356 -11.621 1.00 91.19 215 LYS A C 1
ATOM 1720 O O . LYS A 1 215 ? 16.746 -4.104 -10.655 1.00 91.19 215 LYS A O 1
ATOM 1725 N N . SER A 1 216 ? 15.484 -2.837 -11.998 1.00 91.94 216 SER A N 1
ATOM 1726 C CA . SER A 1 216 ? 14.236 -3.134 -11.302 1.00 91.94 216 SER A CA 1
ATOM 1727 C C . SER A 1 216 ? 13.692 -4.493 -11.728 1.00 91.94 216 SER A C 1
ATOM 1729 O O . SER A 1 216 ? 13.312 -4.672 -12.886 1.00 91.94 216 SER A O 1
ATOM 1731 N N . SER A 1 217 ? 13.560 -5.424 -10.781 1.00 93.19 217 SER A N 1
ATOM 1732 C CA . SER A 1 217 ? 12.917 -6.722 -11.028 1.00 93.19 217 SER A CA 1
ATOM 1733 C C . SER A 1 217 ? 11.505 -6.567 -11.592 1.00 93.19 217 SER A C 1
ATOM 1735 O O . SER A 1 217 ? 11.103 -7.342 -12.452 1.00 93.19 217 SER A O 1
ATOM 1737 N N . PHE A 1 218 ? 10.770 -5.535 -11.167 1.00 95.06 218 PHE A N 1
ATOM 1738 C CA . PHE A 1 218 ? 9.420 -5.272 -11.653 1.00 95.06 218 PHE A CA 1
ATOM 1739 C C . PHE A 1 218 ? 9.383 -4.912 -13.146 1.00 95.06 218 PHE A C 1
ATOM 1741 O O . PHE A 1 218 ? 8.658 -5.554 -13.901 1.00 95.06 218 PHE A O 1
ATOM 1748 N N . TYR A 1 219 ? 10.185 -3.943 -13.600 1.00 95.88 219 TYR A N 1
ATOM 1749 C CA . TYR A 1 219 ? 10.192 -3.554 -15.020 1.00 95.88 219 TYR A CA 1
ATOM 1750 C C . TYR A 1 219 ? 10.884 -4.581 -15.918 1.00 95.88 219 TYR A C 1
ATOM 1752 O O . TYR A 1 219 ? 10.578 -4.660 -17.102 1.00 95.88 219 TYR A O 1
ATOM 1760 N N . MET A 1 220 ? 11.801 -5.382 -15.372 1.00 95.81 220 MET A N 1
ATOM 1761 C CA . MET A 1 220 ? 12.406 -6.492 -16.109 1.00 95.81 220 MET A CA 1
ATOM 1762 C C . MET A 1 220 ? 11.441 -7.677 -16.257 1.00 95.81 220 MET A C 1
ATOM 1764 O O . MET A 1 220 ? 11.463 -8.367 -17.274 1.00 95.81 220 MET A O 1
ATOM 1768 N N . ALA A 1 221 ? 10.568 -7.903 -15.272 1.00 96.44 221 ALA A N 1
ATOM 1769 C CA . ALA A 1 221 ? 9.498 -8.889 -15.363 1.00 96.44 221 ALA A CA 1
ATOM 1770 C C . ALA A 1 221 ? 8.360 -8.429 -16.289 1.00 96.44 221 ALA A C 1
ATOM 1772 O O . ALA A 1 221 ? 7.822 -9.244 -17.036 1.00 96.44 221 ALA A O 1
ATOM 1773 N N . TYR A 1 222 ? 8.023 -7.138 -16.270 1.00 97.62 222 TYR A N 1
ATOM 1774 C CA . TYR A 1 222 ? 6.970 -6.542 -17.095 1.00 97.62 222 TYR A CA 1
ATOM 1775 C C . TYR A 1 222 ? 7.514 -5.342 -17.879 1.00 97.62 222 TYR A C 1
ATOM 1777 O O . TYR A 1 222 ? 7.201 -4.195 -17.545 1.00 97.62 222 TYR A O 1
ATOM 1785 N N . PRO A 1 223 ? 8.354 -5.571 -18.906 1.00 97.88 223 PRO A N 1
ATOM 1786 C CA . PRO A 1 223 ? 8.760 -4.508 -19.812 1.00 97.88 223 PRO A CA 1
ATOM 1787 C C . PRO A 1 223 ? 7.553 -3.994 -20.603 1.00 97.88 223 PRO A C 1
ATOM 1789 O O . PRO A 1 223 ? 6.548 -4.683 -20.775 1.00 97.88 223 PRO A O 1
ATOM 1792 N N . SER A 1 224 ? 7.669 -2.785 -21.134 1.00 97.94 224 SER A N 1
ATOM 1793 C CA . SER A 1 224 ? 6.715 -2.255 -22.103 1.00 97.94 224 SER A CA 1
ATOM 1794 C C . SER A 1 224 ? 6.797 -3.052 -23.405 1.00 97.94 224 SER A C 1
ATOM 1796 O O . SER A 1 224 ? 7.891 -3.419 -23.845 1.00 97.94 224 SER A O 1
ATOM 1798 N N . ILE A 1 225 ? 5.661 -3.261 -24.075 1.00 97.19 225 ILE A N 1
ATOM 1799 C CA . ILE A 1 225 ? 5.643 -3.866 -25.418 1.00 97.19 225 ILE A CA 1
ATOM 1800 C C . ILE A 1 225 ? 6.461 -3.050 -26.434 1.00 97.19 225 ILE A C 1
ATOM 1802 O O . ILE A 1 225 ? 6.990 -3.595 -27.402 1.00 97.19 225 ILE A O 1
ATOM 1806 N N . ALA A 1 226 ? 6.639 -1.751 -26.177 1.00 96.94 226 ALA A N 1
ATOM 1807 C CA . ALA A 1 226 ? 7.434 -0.855 -27.007 1.00 96.94 226 ALA A CA 1
ATOM 1808 C C . ALA A 1 226 ? 8.956 -1.076 -26.897 1.00 96.94 226 ALA A C 1
ATOM 1810 O O . ALA A 1 226 ? 9.703 -0.458 -27.654 1.00 96.94 226 ALA A O 1
ATOM 1811 N N . VAL A 1 227 ? 9.439 -1.910 -25.966 1.00 96.81 227 VAL A N 1
ATOM 1812 C CA . VAL A 1 227 ? 10.863 -2.286 -25.906 1.00 96.81 227 VAL A CA 1
ATOM 1813 C C . VAL A 1 227 ? 11.199 -3.168 -27.123 1.00 96.81 227 VAL A C 1
ATOM 1815 O O . VAL A 1 227 ? 10.450 -4.123 -27.365 1.00 96.81 227 VAL A O 1
ATOM 1818 N N . PRO A 1 228 ? 12.285 -2.889 -27.877 1.00 95.88 228 PRO A N 1
ATOM 1819 C CA . PRO A 1 228 ? 12.731 -3.723 -28.998 1.00 95.88 228 PRO A CA 1
ATOM 1820 C C . PRO A 1 228 ? 12.917 -5.187 -28.598 1.00 95.88 228 PRO A C 1
ATOM 1822 O O . PRO A 1 228 ? 13.318 -5.477 -27.475 1.00 95.88 228 PRO A O 1
ATOM 1825 N N . GLU A 1 229 ? 12.599 -6.119 -29.496 1.00 93.81 229 GLU A N 1
ATOM 1826 C CA . GLU A 1 229 ? 12.555 -7.550 -29.172 1.00 93.81 229 GLU A CA 1
ATOM 1827 C C . GLU A 1 229 ? 13.893 -8.108 -28.670 1.00 93.81 229 GLU A C 1
ATOM 1829 O O . GLU A 1 229 ? 13.909 -8.886 -27.719 1.00 93.81 229 GLU A O 1
ATOM 1834 N N . ASP A 1 230 ? 15.000 -7.650 -29.248 1.00 93.50 230 ASP A N 1
ATOM 1835 C CA . ASP A 1 230 ? 16.373 -7.993 -28.874 1.00 93.50 230 ASP A CA 1
ATOM 1836 C C . ASP A 1 230 ? 16.815 -7.387 -27.531 1.00 93.50 230 ASP A C 1
ATOM 1838 O O . ASP A 1 230 ? 17.738 -7.893 -26.894 1.00 93.50 230 ASP A O 1
ATOM 1842 N N . GLU A 1 231 ? 16.130 -6.343 -27.060 1.00 92.06 231 GLU A N 1
ATOM 1843 C CA . GLU A 1 231 ? 16.363 -5.723 -25.752 1.00 92.06 231 GLU A CA 1
ATOM 1844 C C . GLU A 1 231 ? 15.442 -6.262 -24.647 1.00 92.06 231 GLU A C 1
ATOM 1846 O O . GLU A 1 231 ? 15.629 -5.942 -23.465 1.00 92.06 231 GLU A O 1
ATOM 1851 N N . ARG A 1 232 ? 14.431 -7.068 -24.993 1.00 92.62 232 ARG A N 1
ATOM 1852 C CA . ARG A 1 232 ? 13.482 -7.602 -24.011 1.00 92.62 232 ARG A CA 1
ATOM 1853 C C . ARG A 1 232 ? 14.148 -8.662 -23.130 1.00 92.62 232 ARG A C 1
ATOM 1855 O O . ARG A 1 232 ? 14.803 -9.573 -23.635 1.00 92.62 232 ARG A O 1
ATOM 1862 N N . PRO A 1 233 ? 13.901 -8.641 -21.809 1.00 92.62 233 PRO A N 1
ATOM 1863 C CA . PRO A 1 233 ? 14.342 -9.713 -20.929 1.00 92.62 233 PRO A CA 1
ATOM 1864 C C . PRO A 1 233 ? 13.753 -11.063 -21.356 1.00 92.62 233 PRO A C 1
ATOM 1866 O O . PRO A 1 233 ? 12.535 -11.216 -21.501 1.00 92.62 233 PRO A O 1
ATOM 1869 N N . ALA A 1 234 ? 14.619 -12.067 -21.508 1.00 92.38 234 ALA A N 1
ATOM 1870 C CA . ALA A 1 234 ? 14.199 -13.430 -21.834 1.00 92.38 234 ALA A CA 1
ATOM 1871 C C . ALA A 1 234 ? 13.271 -14.016 -20.755 1.00 92.38 234 ALA A C 1
ATOM 1873 O O . ALA A 1 234 ? 12.296 -14.688 -21.075 1.00 92.38 234 ALA A O 1
ATOM 1874 N N . ALA A 1 235 ? 13.533 -13.694 -19.485 1.00 92.44 235 ALA A N 1
ATOM 1875 C CA . ALA A 1 235 ? 12.758 -14.144 -18.329 1.00 92.44 235 ALA A CA 1
ATOM 1876 C C . ALA A 1 235 ? 11.553 -13.242 -17.987 1.00 92.44 235 ALA A C 1
ATOM 1878 O O . ALA A 1 235 ? 11.056 -13.288 -16.860 1.00 92.44 235 ALA A O 1
ATOM 1879 N N . ARG A 1 236 ? 11.093 -12.392 -18.919 1.00 95.56 236 ARG A N 1
ATOM 1880 C CA . ARG A 1 236 ? 9.899 -11.569 -18.681 1.00 95.56 236 ARG A CA 1
ATOM 1881 C C . ARG A 1 236 ? 8.683 -12.455 -18.408 1.00 95.56 236 ARG A C 1
ATOM 1883 O O . ARG A 1 236 ? 8.548 -13.557 -18.935 1.00 95.56 236 ARG A O 1
ATOM 1890 N N . GLN A 1 237 ? 7.771 -11.930 -17.617 1.00 96.00 237 GLN A N 1
ATOM 1891 C CA . GLN A 1 237 ? 6.552 -12.597 -17.189 1.00 96.00 237 GLN A CA 1
ATOM 1892 C C . GLN A 1 237 ? 5.329 -12.105 -17.969 1.00 96.00 237 GLN A C 1
ATOM 1894 O O . GLN A 1 237 ? 4.342 -12.833 -18.059 1.00 96.00 237 GLN A O 1
ATOM 1899 N N . GLY A 1 238 ? 5.407 -10.919 -18.570 1.00 96.62 238 GLY A N 1
ATOM 1900 C CA . GLY A 1 238 ? 4.378 -10.336 -19.424 1.00 96.62 238 GLY A CA 1
ATOM 1901 C C . GLY A 1 238 ? 4.807 -8.964 -19.936 1.00 96.62 238 GLY A C 1
ATOM 1902 O O . GLY A 1 238 ? 5.977 -8.598 -19.829 1.00 96.62 238 GLY A O 1
ATOM 1903 N N . PHE A 1 239 ? 3.857 -8.206 -20.470 1.00 98.00 239 PHE A N 1
ATOM 1904 C CA . PHE A 1 239 ? 4.003 -6.802 -20.828 1.00 98.00 239 PHE A CA 1
ATOM 1905 C C . PHE A 1 239 ? 3.237 -5.912 -19.852 1.00 98.00 239 PHE A C 1
ATOM 1907 O O . PHE A 1 239 ? 2.160 -6.278 -19.371 1.00 98.00 239 PHE A O 1
ATOM 1914 N N . PHE A 1 240 ? 3.801 -4.741 -19.559 1.00 97.94 240 PHE A N 1
ATOM 1915 C CA . PHE A 1 240 ? 3.246 -3.799 -18.586 1.00 97.94 240 PHE A CA 1
ATOM 1916 C C . PHE A 1 240 ? 1.811 -3.383 -18.935 1.00 97.94 240 PHE A C 1
ATOM 1918 O O . PHE A 1 240 ? 0.939 -3.381 -18.076 1.00 97.94 240 PHE A O 1
ATOM 1925 N N . GLU A 1 241 ? 1.565 -3.051 -20.197 1.00 96.69 241 GLU A N 1
ATOM 1926 C CA . GLU A 1 241 ? 0.306 -2.492 -20.691 1.00 96.69 241 GLU A CA 1
ATOM 1927 C C . GLU A 1 241 ? -0.790 -3.549 -20.827 1.00 96.69 241 GLU A C 1
ATOM 1929 O O . GLU A 1 241 ? -1.963 -3.284 -20.579 1.00 96.69 241 GLU A O 1
ATOM 1934 N N . GLU A 1 242 ? -0.410 -4.753 -21.252 1.00 96.31 242 GLU A N 1
ATOM 1935 C CA . GLU A 1 242 ? -1.371 -5.794 -21.606 1.00 96.31 242 GLU A CA 1
ATOM 1936 C C . GLU A 1 242 ? -1.723 -6.681 -20.419 1.00 96.31 242 GLU A C 1
ATOM 1938 O O . GLU A 1 242 ? -2.871 -7.115 -20.298 1.00 96.31 242 GLU A O 1
ATOM 1943 N N . ASN A 1 243 ? -0.757 -6.961 -19.538 1.00 97.81 243 ASN A N 1
ATOM 1944 C CA . ASN A 1 243 ? -0.914 -7.981 -18.504 1.00 97.81 243 ASN A CA 1
ATOM 1945 C C . ASN A 1 243 ? -1.098 -7.411 -17.101 1.00 97.81 243 ASN A C 1
ATOM 1947 O O . ASN A 1 243 ? -1.647 -8.121 -16.262 1.00 97.81 243 ASN A O 1
ATOM 1951 N N . LEU A 1 244 ? -0.705 -6.161 -16.842 1.00 98.00 244 LEU A N 1
ATOM 1952 C CA . LEU A 1 244 ? -0.898 -5.552 -15.531 1.00 98.00 244 LEU A CA 1
ATOM 1953 C C . LEU A 1 244 ? -2.123 -4.638 -15.488 1.00 98.00 244 LEU A C 1
ATOM 1955 O O . LEU A 1 244 ? -2.406 -3.899 -16.426 1.00 98.00 244 LEU A O 1
ATOM 1959 N N . GLU A 1 245 ? -2.812 -4.647 -14.354 1.00 97.62 245 GLU A N 1
ATOM 1960 C CA . GLU A 1 245 ? -3.806 -3.638 -13.997 1.00 97.62 245 GLU A CA 1
ATOM 1961 C C . GLU A 1 245 ? -3.318 -2.786 -12.841 1.00 97.62 245 GLU A C 1
ATOM 1963 O O . GLU A 1 245 ? -2.812 -3.303 -11.845 1.00 97.62 245 GLU A O 1
ATOM 1968 N N . HIS A 1 246 ? -3.520 -1.478 -12.966 1.00 97.25 246 HIS A N 1
ATOM 1969 C CA . HIS A 1 246 ? -3.210 -0.515 -11.926 1.00 97.25 246 HIS A CA 1
ATOM 1970 C C . HIS A 1 246 ? -4.464 -0.241 -11.097 1.00 97.25 246 HIS A C 1
ATOM 1972 O O . HIS A 1 246 ? -5.470 0.229 -11.631 1.00 97.25 246 HIS A O 1
ATOM 1978 N N . ARG A 1 247 ? -4.421 -0.554 -9.800 1.00 96.81 247 ARG A N 1
ATOM 1979 C CA . ARG A 1 247 ? -5.586 -0.465 -8.911 1.00 96.81 247 ARG A CA 1
ATOM 1980 C C . ARG A 1 247 ? -5.282 0.334 -7.652 1.00 96.81 247 ARG A C 1
ATOM 1982 O O . ARG A 1 247 ? -4.185 0.237 -7.114 1.00 96.81 247 ARG A O 1
ATOM 1989 N N . ILE A 1 248 ? -6.255 1.101 -7.179 1.00 95.88 248 ILE A N 1
ATOM 1990 C CA . ILE A 1 248 ? -6.205 1.867 -5.935 1.00 95.88 248 ILE A CA 1
ATOM 1991 C C . ILE A 1 248 ? -6.553 0.927 -4.783 1.00 95.88 248 ILE A C 1
ATOM 1993 O O . ILE A 1 248 ? -7.611 0.298 -4.776 1.00 95.88 248 ILE A O 1
ATOM 1997 N N . ALA A 1 249 ? -5.650 0.850 -3.810 1.00 95.19 249 ALA A N 1
ATOM 1998 C CA . ALA A 1 249 ? -5.847 0.121 -2.564 1.00 95.19 249 ALA A CA 1
ATOM 1999 C C . ALA A 1 249 ? -6.321 1.041 -1.443 1.00 95.19 249 ALA A C 1
ATOM 2001 O O . ALA A 1 249 ? -7.183 0.664 -0.663 1.00 95.19 249 ALA A O 1
ATOM 2002 N N . LEU A 1 250 ? -5.776 2.254 -1.367 1.00 95.25 250 LEU A N 1
ATOM 2003 C CA . LEU A 1 250 ? -6.257 3.309 -0.481 1.00 95.25 250 LEU A CA 1
ATOM 2004 C C . LEU A 1 250 ? -6.199 4.619 -1.254 1.00 95.25 250 LEU A C 1
ATOM 2006 O O . LEU A 1 250 ? -5.116 5.037 -1.660 1.00 95.25 250 LEU A O 1
ATOM 2010 N N . GLY A 1 251 ? -7.357 5.225 -1.481 1.00 94.50 251 GLY A N 1
ATOM 2011 C CA . GLY A 1 251 ? -7.487 6.503 -2.167 1.00 94.50 251 GLY A CA 1
ATOM 2012 C C . GLY A 1 251 ? -7.738 7.613 -1.162 1.00 94.50 251 GLY A C 1
ATOM 2013 O O . GLY A 1 251 ? -8.566 7.441 -0.283 1.00 94.50 251 GLY A O 1
ATOM 2014 N N . VAL A 1 252 ? -7.024 8.729 -1.252 1.00 93.88 252 VAL A N 1
ATOM 2015 C CA . VAL A 1 252 ? -7.236 9.902 -0.396 1.00 93.88 252 VAL A CA 1
ATOM 2016 C C . VAL A 1 252 ? -7.355 11.140 -1.292 1.00 93.88 252 VAL A C 1
ATOM 2018 O O . VAL A 1 252 ? -6.460 11.360 -2.118 1.00 93.88 252 VAL A O 1
ATOM 2021 N N . PRO A 1 253 ? -8.408 11.974 -1.160 1.00 93.06 253 PRO A N 1
ATOM 2022 C CA . PRO A 1 253 ? -8.572 13.190 -1.959 1.00 93.06 253 PRO A CA 1
ATOM 2023 C C . PRO A 1 253 ? -7.347 14.075 -1.912 1.00 93.06 253 PRO A C 1
ATOM 2025 O O . PRO A 1 253 ? -6.824 14.355 -0.838 1.00 93.06 253 PRO A O 1
ATOM 2028 N N . ILE A 1 254 ? -6.874 14.562 -3.050 1.00 93.06 254 ILE A N 1
ATOM 2029 C CA . ILE A 1 254 ? -5.791 15.547 -3.041 1.00 93.06 254 ILE A CA 1
ATOM 2030 C C . ILE A 1 254 ? -6.385 16.905 -2.623 1.00 93.06 254 ILE A C 1
ATOM 2032 O O . ILE A 1 254 ? -7.242 17.410 -3.345 1.00 93.06 254 ILE A O 1
ATOM 2036 N N . PRO A 1 255 ? -5.954 17.509 -1.493 1.00 92.12 255 PRO A N 1
ATOM 2037 C CA . PRO A 1 255 ? -6.448 18.807 -1.061 1.00 92.12 255 PRO A CA 1
ATOM 2038 C C . PRO A 1 255 ? -6.196 19.877 -2.117 1.00 92.12 255 PRO A C 1
ATOM 2040 O O . PRO A 1 255 ? -5.099 19.956 -2.678 1.00 92.12 255 PRO A O 1
ATOM 2043 N N . LEU A 1 256 ? -7.197 20.716 -2.353 1.00 90.75 256 LEU A N 1
ATOM 2044 C CA . LEU A 1 256 ? -7.122 21.837 -3.287 1.00 90.75 256 LEU A CA 1
ATOM 2045 C C . LEU A 1 256 ? -6.571 23.101 -2.622 1.00 90.75 256 LEU A C 1
ATOM 2047 O O . LEU A 1 256 ? -6.037 23.978 -3.302 1.00 90.75 256 LEU A O 1
ATOM 2051 N N . ASP A 1 257 ? -6.672 23.190 -1.294 1.00 92.12 257 ASP A N 1
ATOM 2052 C CA . ASP A 1 257 ? -6.191 24.328 -0.523 1.00 92.12 257 ASP A CA 1
ATOM 2053 C C . ASP A 1 257 ? -5.607 23.951 0.856 1.00 92.12 257 ASP A C 1
ATOM 2055 O O . ASP A 1 257 ? -5.581 22.796 1.296 1.00 92.12 257 ASP A O 1
ATOM 2059 N N . ASN A 1 258 ? -5.112 24.971 1.563 1.00 89.50 258 ASN A N 1
ATOM 2060 C CA . ASN A 1 258 ? -4.508 24.821 2.888 1.00 89.50 258 ASN A CA 1
ATOM 2061 C C . ASN A 1 258 ? -5.506 24.405 3.980 1.00 89.50 258 ASN A C 1
ATOM 2063 O O . ASN A 1 258 ? -5.089 23.840 4.993 1.00 89.50 258 ASN A O 1
ATOM 2067 N N . ARG A 1 259 ? -6.796 24.728 3.837 1.00 91.81 259 ARG A N 1
ATOM 2068 C CA . ARG A 1 259 ? -7.830 24.363 4.810 1.00 91.81 259 ARG A CA 1
ATOM 2069 C C . ARG A 1 259 ? -8.138 22.877 4.694 1.00 91.81 259 ARG A C 1
ATOM 2071 O O . ARG A 1 259 ? -8.096 22.190 5.710 1.00 91.81 259 ARG A O 1
ATOM 2078 N N . GLU A 1 260 ? -8.369 22.387 3.481 1.00 91.62 260 GLU A N 1
ATOM 2079 C CA . GLU A 1 260 ? -8.565 20.963 3.197 1.00 91.62 260 GLU A CA 1
ATOM 2080 C C . GLU A 1 260 ? -7.336 20.143 3.600 1.00 91.62 260 GLU A C 1
ATOM 2082 O O . GLU A 1 260 ? -7.461 19.090 4.220 1.00 91.62 260 GLU A O 1
ATOM 2087 N N . SER A 1 261 ? -6.130 20.662 3.342 1.00 91.56 261 SER A N 1
ATOM 2088 C CA . SER A 1 261 ? -4.891 19.997 3.757 1.00 91.56 261 SER A CA 1
ATOM 2089 C C . SER A 1 261 ? -4.789 19.856 5.279 1.00 91.56 261 SER A C 1
ATOM 2091 O O . SER A 1 261 ? -4.339 18.825 5.774 1.00 91.56 261 SER A O 1
ATOM 2093 N N . ARG A 1 262 ? -5.223 20.867 6.043 1.00 91.06 262 ARG A N 1
ATOM 2094 C CA . ARG A 1 262 ? -5.258 20.791 7.512 1.00 91.06 262 ARG A CA 1
ATOM 2095 C C . ARG A 1 262 ? -6.321 19.820 8.010 1.00 91.06 262 ARG A C 1
ATOM 2097 O O . ARG A 1 262 ? -6.013 19.032 8.895 1.00 91.06 262 ARG A O 1
ATOM 2104 N N . ASP A 1 263 ? -7.527 19.867 7.450 1.00 92.62 263 ASP A N 1
ATOM 2105 C CA . ASP A 1 263 ? -8.616 18.942 7.793 1.00 92.62 263 ASP A CA 1
ATOM 2106 C C . ASP A 1 263 ? -8.192 17.482 7.586 1.00 92.62 263 ASP A C 1
ATOM 2108 O O . ASP A 1 263 ? -8.314 16.651 8.483 1.00 92.62 263 ASP A O 1
ATOM 2112 N N . MET A 1 264 ? -7.567 17.195 6.445 1.00 93.56 264 MET A N 1
ATOM 2113 C CA . MET A 1 264 ? -7.012 15.881 6.143 1.00 93.56 264 MET A CA 1
ATOM 2114 C C . MET A 1 264 ? -5.923 15.454 7.130 1.00 93.56 264 MET A C 1
ATOM 2116 O O . MET A 1 264 ? -5.921 14.311 7.585 1.00 93.56 264 MET A O 1
ATOM 2120 N N . SER A 1 265 ? -5.017 16.363 7.499 1.00 94.12 265 SER A N 1
ATOM 2121 C CA . SER A 1 265 ? -4.011 16.088 8.528 1.00 94.12 265 SER A CA 1
ATOM 2122 C C . SER A 1 265 ? -4.648 15.740 9.873 1.00 94.12 265 SER A C 1
ATOM 2124 O O . SER A 1 265 ? -4.200 14.797 10.520 1.00 94.12 265 SER A O 1
ATOM 2126 N N . PHE A 1 266 ? -5.705 16.449 10.288 1.00 94.69 266 PHE A N 1
ATOM 2127 C CA . PHE A 1 266 ? -6.430 16.121 11.519 1.00 94.69 266 PHE A CA 1
ATOM 2128 C C . PHE A 1 266 ? -7.055 14.730 11.448 1.00 94.69 266 PHE A C 1
ATOM 2130 O O . PHE A 1 266 ? -6.819 13.924 12.345 1.00 94.69 266 PHE A O 1
ATOM 2137 N N . LYS A 1 267 ? -7.745 14.412 10.347 1.00 95.38 267 LYS A N 1
ATOM 2138 C CA . LYS A 1 267 ? -8.337 13.087 10.125 1.00 95.38 267 LYS A CA 1
ATOM 2139 C C . LYS A 1 267 ? -7.295 11.974 10.155 1.00 95.38 267 LYS A C 1
ATOM 2141 O O . LYS A 1 267 ? -7.534 10.941 10.761 1.00 95.38 267 LYS A O 1
ATOM 2146 N N . LEU A 1 268 ? -6.123 12.179 9.552 1.00 95.50 268 LEU A N 1
ATOM 2147 C CA . LEU A 1 268 ? -5.022 11.211 9.592 1.00 95.50 268 LEU A CA 1
ATOM 2148 C C . LEU A 1 268 ? -4.462 11.017 11.006 1.00 95.50 268 LEU A C 1
ATOM 2150 O O . LEU A 1 268 ? -4.202 9.884 11.410 1.00 95.50 268 LEU A O 1
ATOM 2154 N N . ILE A 1 269 ? -4.273 12.108 11.755 1.00 96.38 269 ILE A N 1
ATOM 2155 C CA . ILE A 1 269 ? -3.800 12.059 13.146 1.00 96.38 269 ILE A CA 1
ATOM 2156 C C . ILE A 1 269 ? -4.786 11.299 14.022 1.00 96.38 269 ILE A C 1
ATOM 2158 O O . ILE A 1 269 ? -4.358 10.461 14.812 1.00 96.38 269 ILE A O 1
ATOM 2162 N N . GLU A 1 270 ? -6.075 11.577 13.869 1.00 95.62 270 GLU A N 1
ATOM 2163 C CA . GLU A 1 270 ? -7.140 10.934 14.628 1.00 95.62 270 GLU A CA 1
ATOM 2164 C C . GLU A 1 270 ? -7.296 9.463 14.236 1.00 95.62 270 GLU A C 1
ATOM 2166 O O . GLU A 1 270 ? -7.260 8.596 15.109 1.00 95.62 270 GLU A O 1
ATOM 2171 N N . LEU A 1 271 ? -7.345 9.167 12.931 1.00 95.00 271 LEU A N 1
ATOM 2172 C CA . LEU A 1 271 ? -7.528 7.814 12.414 1.00 95.00 271 LEU A CA 1
ATOM 2173 C C . LEU A 1 271 ? -6.438 6.876 12.919 1.00 95.00 271 LEU A C 1
ATOM 2175 O O . LEU A 1 271 ? -6.758 5.785 13.371 1.00 95.00 271 LEU A O 1
ATOM 2179 N N . PHE A 1 272 ? -5.169 7.287 12.848 1.00 95.38 272 PHE A N 1
ATOM 2180 C CA . PHE A 1 272 ? -4.035 6.464 13.280 1.00 95.38 272 PHE A CA 1
ATOM 2181 C C . PHE A 1 272 ? -3.624 6.701 14.733 1.00 95.38 272 PHE A C 1
ATOM 2183 O O . PHE A 1 272 ? -2.687 6.058 15.222 1.00 95.38 272 PHE A O 1
ATOM 2190 N N . ASN A 1 273 ? -4.279 7.634 15.429 1.00 95.25 273 ASN A N 1
ATOM 2191 C CA . ASN A 1 273 ? -3.917 8.080 16.769 1.00 95.25 273 ASN A CA 1
ATOM 2192 C C . ASN A 1 273 ? -2.398 8.336 16.889 1.00 95.25 273 ASN A C 1
ATOM 2194 O O . ASN A 1 273 ? -1.692 7.693 17.685 1.00 95.25 273 ASN A O 1
ATOM 2198 N N . PHE A 1 274 ? -1.861 9.183 16.004 1.00 95.06 274 PHE A N 1
ATOM 2199 C CA . PHE A 1 274 ? -0.434 9.511 15.992 1.00 95.06 274 PHE A CA 1
ATOM 2200 C C . PHE A 1 274 ? -0.048 10.318 17.230 1.00 95.06 274 PHE A C 1
ATOM 2202 O O . PHE A 1 274 ? -0.700 11.295 17.597 1.00 95.06 274 PHE A O 1
ATOM 2209 N N . LYS A 1 275 ? 1.052 9.921 17.865 1.00 94.81 275 LYS A N 1
ATOM 2210 C CA . LYS A 1 275 ? 1.621 10.615 19.020 1.00 94.81 275 LYS A CA 1
ATOM 2211 C C . LYS A 1 275 ? 2.492 11.774 18.546 1.00 94.81 275 LYS A C 1
ATOM 2213 O O . LYS A 1 275 ? 3.021 11.756 17.439 1.00 94.81 275 LYS A O 1
ATOM 2218 N N . THR A 1 276 ? 2.759 12.732 19.433 1.00 95.06 276 THR A N 1
ATOM 2219 C CA . THR A 1 276 ? 3.687 13.845 19.158 1.00 95.06 276 THR A CA 1
ATOM 2220 C C . THR A 1 276 ? 5.041 13.362 18.633 1.00 95.06 276 THR A C 1
ATOM 2222 O O . THR A 1 276 ? 5.568 13.939 17.689 1.00 95.06 276 THR A O 1
ATOM 2225 N N . GLN A 1 277 ? 5.582 12.273 19.191 1.00 95.44 277 GLN A N 1
ATOM 2226 C CA . GLN A 1 277 ? 6.852 11.703 18.733 1.00 95.44 277 GLN A CA 1
ATOM 2227 C C . GLN A 1 277 ? 6.789 11.192 17.284 1.00 95.44 277 GLN A C 1
ATOM 2229 O O . GLN A 1 277 ? 7.758 11.355 16.545 1.00 95.44 277 GLN A O 1
ATOM 2234 N N . ASP A 1 278 ? 5.656 10.624 16.859 1.00 95.50 278 ASP A N 1
ATOM 2235 C CA . ASP A 1 278 ? 5.459 10.174 15.476 1.00 95.50 278 ASP A CA 1
ATOM 2236 C C . ASP A 1 278 ? 5.511 11.380 14.527 1.00 95.50 278 ASP A C 1
ATOM 2238 O O . ASP A 1 278 ? 6.213 11.362 13.518 1.00 95.50 278 ASP A O 1
ATOM 2242 N N . LEU A 1 279 ? 4.849 12.477 14.908 1.00 94.94 279 LEU A N 1
ATOM 2243 C CA . LEU A 1 279 ? 4.835 13.721 14.133 1.00 94.94 279 LEU A CA 1
ATOM 2244 C C . LEU A 1 279 ? 6.226 14.360 14.023 1.00 94.94 279 LEU A C 1
ATOM 2246 O O . LEU A 1 279 ? 6.578 14.884 12.966 1.00 94.94 279 LE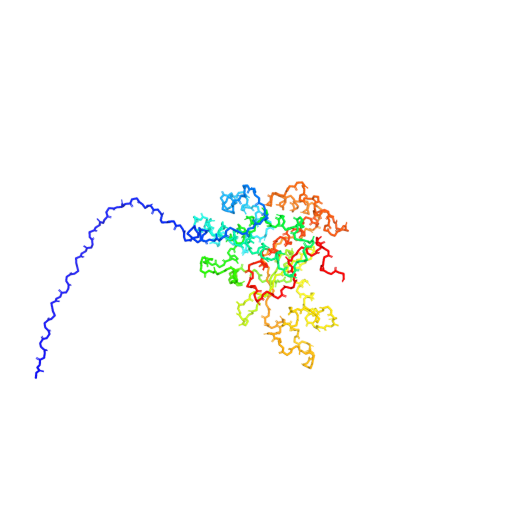U A O 1
ATOM 2250 N N . GLU A 1 280 ? 7.038 14.297 15.081 1.00 94.50 280 GLU A N 1
ATOM 2251 C CA . GLU A 1 280 ? 8.438 14.733 15.020 1.00 94.50 280 GLU A CA 1
ATOM 2252 C C . GLU A 1 280 ? 9.266 13.856 14.076 1.00 94.50 280 GLU A C 1
ATOM 2254 O O . GLU A 1 280 ? 10.049 14.373 13.277 1.00 94.50 280 GLU A O 1
ATOM 2259 N N . ASN A 1 281 ? 9.051 12.540 14.099 1.00 94.12 281 ASN A N 1
ATOM 2260 C CA . ASN A 1 281 ? 9.716 11.620 13.183 1.00 94.12 281 ASN A CA 1
ATOM 2261 C C . ASN A 1 281 ? 9.340 11.902 11.718 1.00 94.12 281 ASN A C 1
ATOM 2263 O O . ASN A 1 281 ? 10.207 11.852 10.841 1.00 94.12 281 ASN A O 1
ATOM 2267 N N . PHE A 1 282 ? 8.091 12.282 11.431 1.00 94.38 282 PHE A N 1
ATOM 2268 C CA . PHE A 1 282 ? 7.648 12.603 10.067 1.00 94.38 282 PHE A CA 1
ATOM 2269 C C . PHE A 1 282 ? 8.377 13.799 9.458 1.00 94.38 282 PHE A C 1
ATOM 2271 O O . PHE A 1 282 ? 8.614 13.802 8.253 1.00 94.38 282 PHE A O 1
ATOM 2278 N N . LYS A 1 283 ? 8.861 14.746 10.271 1.00 91.00 283 LYS A N 1
ATOM 2279 C CA . LYS A 1 283 ? 9.691 15.870 9.795 1.00 91.00 283 LYS A CA 1
ATOM 2280 C C . LYS A 1 283 ? 11.008 15.429 9.151 1.00 91.00 283 LYS A C 1
ATOM 2282 O O . LYS A 1 283 ? 11.675 16.218 8.480 1.00 91.00 283 LYS A O 1
ATOM 2287 N N . THR A 1 284 ? 11.415 14.177 9.364 1.00 89.44 284 THR A N 1
ATOM 2288 C CA . THR A 1 284 ? 12.609 13.596 8.737 1.00 89.44 284 THR A CA 1
ATOM 2289 C C . THR A 1 284 ? 12.359 13.099 7.310 1.00 89.44 284 THR A C 1
ATOM 2291 O O . THR A 1 284 ? 13.322 12.969 6.547 1.00 89.44 284 THR A O 1
ATOM 2294 N N . ILE A 1 285 ? 11.093 12.880 6.931 1.00 89.31 285 ILE A N 1
ATOM 2295 C CA . ILE A 1 285 ? 10.666 12.500 5.581 1.00 89.31 285 ILE A CA 1
ATOM 2296 C C . ILE A 1 285 ? 10.741 13.747 4.711 1.00 89.31 285 ILE A C 1
ATOM 2298 O O . ILE A 1 285 ? 9.950 14.654 4.908 1.00 89.31 285 ILE A O 1
ATOM 2302 N N . ASN A 1 286 ? 11.678 13.788 3.761 1.00 85.19 286 ASN A N 1
ATOM 2303 C CA . ASN A 1 286 ? 11.860 14.881 2.795 1.00 85.19 286 ASN A CA 1
ATOM 2304 C C . ASN A 1 286 ? 11.612 16.297 3.377 1.00 85.19 286 ASN A C 1
ATOM 2306 O O . ASN A 1 286 ? 10.497 16.822 3.390 1.00 85.19 286 ASN A O 1
ATOM 2310 N N . LYS A 1 287 ? 12.693 16.930 3.842 1.00 86.25 287 LYS A N 1
ATOM 2311 C CA . LYS A 1 287 ? 12.661 18.196 4.593 1.00 86.25 287 LYS A CA 1
ATOM 2312 C C . LYS A 1 287 ? 12.099 19.392 3.820 1.00 86.25 287 LYS A C 1
ATOM 2314 O O . LYS A 1 287 ? 11.754 20.384 4.452 1.00 86.25 287 LYS A O 1
ATOM 2319 N N . ASP A 1 288 ? 12.007 19.294 2.498 1.00 89.81 288 ASP A N 1
ATOM 2320 C CA . ASP A 1 288 ? 11.495 20.368 1.644 1.00 89.81 288 ASP A CA 1
ATOM 2321 C C . ASP A 1 288 ? 9.957 20.378 1.573 1.00 89.81 288 ASP A C 1
ATOM 2323 O O . ASP A 1 288 ? 9.357 21.297 1.016 1.00 89.81 288 ASP A O 1
ATOM 2327 N N . LEU A 1 289 ? 9.301 19.356 2.131 1.00 90.69 289 LEU A N 1
ATOM 2328 C CA . LEU A 1 289 ? 7.847 19.236 2.155 1.00 90.69 289 LEU A CA 1
ATOM 2329 C C . LEU A 1 289 ? 7.233 19.927 3.374 1.00 90.69 289 LEU A C 1
ATOM 2331 O O . LEU A 1 289 ? 7.842 20.044 4.437 1.00 90.69 289 LEU A O 1
ATOM 2335 N N . SER A 1 290 ? 5.972 20.339 3.234 1.00 92.00 290 SER A N 1
ATOM 2336 C CA . SER A 1 290 ? 5.200 20.853 4.363 1.00 92.00 290 SER A CA 1
ATOM 2337 C C . SER A 1 290 ? 4.898 19.736 5.377 1.00 92.00 290 SER A C 1
ATOM 2339 O O . SER A 1 290 ? 4.769 18.574 4.984 1.00 92.00 290 SER A O 1
ATOM 2341 N N . PRO A 1 291 ? 4.690 20.060 6.667 1.00 92.50 291 PRO A N 1
ATOM 2342 C CA . PRO A 1 291 ? 4.353 19.053 7.677 1.00 92.50 291 PRO A CA 1
ATOM 2343 C C . PRO A 1 291 ? 3.120 18.202 7.334 1.00 92.50 291 PRO A C 1
ATOM 2345 O O . PRO A 1 291 ? 3.122 16.998 7.577 1.00 92.50 291 PRO A O 1
ATOM 2348 N N . SER A 1 292 ? 2.085 18.798 6.727 1.00 92.12 292 SER A N 1
ATOM 2349 C CA . SER A 1 292 ? 0.895 18.057 6.280 1.00 92.12 292 SER A CA 1
ATOM 2350 C C . SER A 1 292 ? 1.229 17.029 5.195 1.00 92.12 292 SER A C 1
ATOM 2352 O O . SER A 1 292 ? 0.746 15.902 5.237 1.00 92.12 292 SER A O 1
ATOM 2354 N N . GLU A 1 293 ? 2.081 17.393 4.235 1.00 92.25 293 GLU A N 1
ATOM 2355 C CA . GLU A 1 293 ? 2.496 16.488 3.159 1.00 92.25 293 GLU A CA 1
ATOM 2356 C C . GLU A 1 293 ? 3.425 15.377 3.684 1.00 92.25 293 GLU A C 1
ATOM 2358 O O . GLU A 1 293 ? 3.334 14.232 3.243 1.00 92.25 293 GLU A O 1
ATOM 2363 N N . GLN A 1 294 ? 4.277 15.680 4.668 1.00 94.00 294 GLN A N 1
ATOM 2364 C CA . GLN A 1 294 ? 5.111 14.687 5.358 1.00 94.00 294 GLN A CA 1
ATOM 2365 C C . GLN A 1 294 ? 4.264 13.656 6.112 1.00 94.00 294 GLN A C 1
ATOM 2367 O O . GLN A 1 294 ? 4.475 12.453 5.953 1.00 94.00 294 GLN A O 1
ATOM 2372 N N . LEU A 1 295 ? 3.272 14.120 6.879 1.00 95.19 295 LEU A N 1
ATOM 2373 C CA . LEU A 1 295 ? 2.299 13.274 7.573 1.00 95.19 295 LEU A CA 1
ATOM 2374 C C . LEU A 1 295 ? 1.530 12.383 6.590 1.00 95.19 295 LEU A C 1
ATOM 2376 O O . LEU A 1 295 ? 1.442 11.171 6.781 1.00 95.19 295 LEU A O 1
ATOM 2380 N N . ARG A 1 296 ? 1.004 12.969 5.513 1.00 94.38 296 ARG A N 1
ATOM 2381 C CA . ARG A 1 296 ? 0.271 12.232 4.481 1.00 94.38 296 ARG A CA 1
ATOM 2382 C C . ARG A 1 296 ? 1.133 11.152 3.830 1.00 94.38 296 ARG A C 1
ATOM 2384 O O . ARG A 1 296 ? 0.694 10.014 3.681 1.00 94.38 296 ARG A O 1
ATOM 2391 N N . ARG A 1 297 ? 2.388 11.472 3.503 1.00 94.69 297 ARG A N 1
ATOM 2392 C CA . ARG A 1 297 ? 3.352 10.492 2.984 1.00 94.69 297 ARG A CA 1
ATOM 2393 C C . ARG A 1 297 ? 3.622 9.372 3.970 1.00 94.69 297 ARG A C 1
ATOM 2395 O O . ARG A 1 297 ? 3.643 8.222 3.551 1.00 94.69 297 ARG A O 1
ATOM 2402 N N . ALA A 1 298 ? 3.804 9.690 5.249 1.00 95.12 298 ALA A N 1
ATOM 2403 C CA . ALA A 1 298 ? 3.982 8.682 6.285 1.00 95.12 298 ALA A CA 1
ATOM 2404 C C . ALA A 1 298 ? 2.787 7.719 6.340 1.00 95.12 298 ALA A C 1
ATOM 2406 O O . ALA A 1 298 ? 2.976 6.505 6.347 1.00 95.12 298 ALA A O 1
ATOM 2407 N N . ALA A 1 299 ? 1.561 8.247 6.281 1.00 95.62 299 ALA A N 1
ATOM 2408 C CA . ALA A 1 299 ? 0.351 7.432 6.248 1.00 95.62 299 ALA A CA 1
ATOM 2409 C C . ALA A 1 299 ? 0.275 6.523 5.013 1.00 95.62 299 ALA A C 1
ATOM 2411 O O . ALA A 1 299 ? -0.028 5.336 5.133 1.00 95.62 299 ALA A O 1
ATOM 2412 N N . HIS A 1 300 ? 0.602 7.037 3.827 1.00 95.56 300 HIS A N 1
ATOM 2413 C CA . HIS A 1 300 ? 0.617 6.202 2.627 1.00 95.56 300 HIS A CA 1
ATOM 2414 C C . HIS A 1 300 ? 1.747 5.167 2.644 1.00 95.56 300 HIS A C 1
ATOM 2416 O O . HIS A 1 300 ? 1.526 4.053 2.184 1.00 95.56 300 HIS A O 1
ATOM 2422 N N . TYR A 1 301 ? 2.923 5.486 3.199 1.00 95.12 301 TYR A N 1
ATOM 2423 C CA . TYR A 1 301 ? 3.993 4.501 3.383 1.00 95.12 301 TYR A CA 1
ATOM 2424 C C . TYR A 1 301 ? 3.581 3.380 4.331 1.00 95.12 301 TYR A C 1
ATOM 2426 O O . TYR A 1 301 ? 3.889 2.222 4.053 1.00 95.12 301 TYR A O 1
ATOM 2434 N N . MET A 1 302 ? 2.835 3.692 5.398 1.00 95.12 302 MET A N 1
ATOM 2435 C CA . MET A 1 302 ? 2.271 2.654 6.263 1.00 95.12 302 MET A CA 1
ATOM 2436 C C . MET A 1 302 ? 1.357 1.705 5.500 1.00 95.12 302 MET A C 1
ATOM 2438 O O . MET A 1 302 ? 1.433 0.487 5.682 1.00 95.12 302 MET A O 1
ATOM 2442 N N . GLY A 1 303 ? 0.514 2.265 4.632 1.00 96.00 303 GLY A N 1
ATOM 24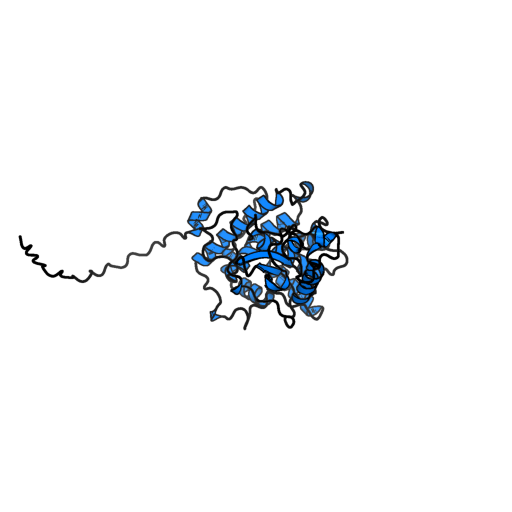43 C CA . GLY A 1 303 ? -0.353 1.485 3.767 1.00 96.00 303 GLY A CA 1
ATOM 2444 C C . GLY A 1 303 ? 0.436 0.648 2.760 1.00 96.00 303 GLY A C 1
ATOM 2445 O O . GLY A 1 303 ? 0.253 -0.564 2.718 1.00 96.00 303 GLY A O 1
ATOM 2446 N N . GLU A 1 304 ? 1.350 1.251 1.996 1.00 96.00 304 GLU A N 1
ATOM 2447 C CA . GLU A 1 304 ? 2.217 0.547 1.038 1.00 96.00 304 GLU A CA 1
ATOM 2448 C C . GLU A 1 304 ? 2.948 -0.625 1.695 1.00 96.00 304 GLU A C 1
ATOM 2450 O O . GLU A 1 304 ? 2.922 -1.734 1.162 1.00 96.00 304 GLU A O 1
ATOM 2455 N N . CYS A 1 305 ? 3.540 -0.398 2.871 1.00 95.44 305 CYS A N 1
ATOM 2456 C CA . CYS A 1 305 ? 4.225 -1.437 3.625 1.00 95.44 305 CYS A CA 1
ATOM 2457 C C . CYS A 1 305 ? 3.253 -2.557 4.029 1.00 95.44 305 CYS A C 1
ATOM 2459 O O . CYS A 1 305 ? 3.522 -3.723 3.748 1.00 95.44 305 CYS A O 1
ATOM 2461 N N . ALA A 1 306 ? 2.086 -2.231 4.596 1.00 96.38 306 ALA A N 1
ATOM 2462 C CA . ALA A 1 306 ? 1.096 -3.231 5.003 1.00 96.38 306 ALA A CA 1
ATOM 2463 C C . ALA A 1 306 ? 0.596 -4.095 3.828 1.00 96.38 306 ALA A C 1
ATOM 2465 O O . ALA A 1 306 ? 0.599 -5.322 3.929 1.00 96.38 306 ALA A O 1
ATOM 2466 N N . TYR A 1 307 ? 0.243 -3.490 2.687 1.00 96.88 307 TYR A N 1
ATOM 2467 C CA . TYR A 1 307 ? -0.135 -4.256 1.491 1.00 96.88 307 TYR A CA 1
ATOM 2468 C C . TYR A 1 307 ? 1.042 -5.061 0.932 1.00 96.88 307 TYR A C 1
ATOM 2470 O O . TYR A 1 307 ? 0.860 -6.204 0.513 1.00 96.88 307 TYR A O 1
ATOM 2478 N N . GLY A 1 308 ? 2.254 -4.501 0.965 1.00 94.88 308 GLY A N 1
ATOM 2479 C CA . GLY A 1 308 ? 3.478 -5.190 0.568 1.00 94.88 308 GLY A CA 1
ATOM 2480 C C . GLY A 1 308 ? 3.768 -6.433 1.413 1.00 94.88 308 GLY A C 1
ATOM 2481 O O . GLY A 1 308 ? 4.179 -7.455 0.865 1.00 94.88 308 GLY A O 1
ATOM 2482 N N . LEU A 1 309 ? 3.500 -6.386 2.722 1.00 94.06 309 LEU A N 1
ATOM 2483 C CA . LEU A 1 309 ? 3.617 -7.533 3.630 1.00 94.06 309 LEU A CA 1
ATOM 2484 C C . LEU A 1 309 ? 2.562 -8.612 3.348 1.00 94.06 309 LEU A C 1
ATOM 2486 O O . LEU A 1 309 ? 2.803 -9.791 3.602 1.00 94.06 309 LEU A O 1
ATOM 2490 N N . CYS A 1 310 ? 1.406 -8.248 2.793 1.00 96.19 310 CYS A N 1
ATOM 2491 C CA . CYS A 1 310 ? 0.373 -9.206 2.399 1.00 96.19 310 CYS A CA 1
ATOM 2492 C C . CYS A 1 310 ? 0.657 -9.928 1.075 1.00 96.19 310 CYS A C 1
ATOM 2494 O O . CYS A 1 310 ? -0.047 -10.892 0.766 1.00 96.19 310 CYS A O 1
ATOM 2496 N N . LEU A 1 311 ? 1.657 -9.500 0.302 1.00 94.94 311 LEU A N 1
ATOM 2497 C CA . LEU A 1 311 ? 2.064 -10.207 -0.909 1.00 94.94 311 LEU A CA 1
ATOM 2498 C C . LEU A 1 311 ? 2.659 -11.576 -0.583 1.00 94.94 311 LEU A C 1
ATOM 2500 O O . LEU A 1 311 ? 3.210 -11.801 0.497 1.00 94.94 311 LEU A O 1
ATOM 2504 N N . ASP A 1 312 ? 2.570 -12.478 -1.556 1.00 90.00 312 ASP A N 1
ATOM 2505 C CA . ASP A 1 312 ? 3.372 -13.694 -1.538 1.00 90.00 312 ASP A CA 1
ATOM 2506 C C . ASP A 1 312 ? 4.857 -13.309 -1.589 1.00 90.00 312 ASP A C 1
ATOM 2508 O O . ASP A 1 312 ? 5.270 -12.476 -2.407 1.00 90.00 312 ASP A O 1
ATOM 2512 N N . ARG A 1 313 ? 5.657 -13.885 -0.686 1.00 83.69 313 ARG A N 1
ATOM 2513 C CA . ARG A 1 313 ? 7.072 -13.525 -0.530 1.00 83.69 313 ARG A CA 1
ATOM 2514 C C . ARG A 1 313 ? 7.859 -13.721 -1.825 1.00 83.69 313 ARG A C 1
ATOM 2516 O O . ARG A 1 313 ? 8.716 -12.892 -2.139 1.00 83.69 313 ARG A O 1
ATOM 2523 N N . ASP A 1 314 ? 7.571 -14.794 -2.547 1.00 85.06 314 ASP A N 1
ATOM 2524 C CA . ASP A 1 314 ? 8.338 -15.219 -3.711 1.00 85.06 314 ASP A CA 1
ATOM 2525 C C . ASP A 1 314 ? 7.812 -14.549 -4.998 1.00 85.06 314 ASP A C 1
ATOM 2527 O O . ASP A 1 314 ? 8.529 -14.471 -5.996 1.00 85.06 314 ASP A O 1
ATOM 2531 N N . GLN A 1 315 ? 6.598 -13.981 -4.957 1.00 84.12 315 GLN A N 1
ATOM 2532 C CA . GLN A 1 315 ? 6.010 -13.204 -6.059 1.00 84.12 315 GLN A CA 1
ATOM 2533 C C . GLN A 1 315 ? 6.151 -11.683 -5.906 1.00 84.12 315 GLN A C 1
ATOM 2535 O O . GLN A 1 315 ? 5.898 -10.945 -6.861 1.00 84.12 315 GLN A O 1
ATOM 2540 N N . ASN A 1 316 ? 6.554 -11.186 -4.733 1.00 85.88 316 ASN A N 1
ATOM 2541 C CA . ASN A 1 316 ? 6.709 -9.754 -4.498 1.00 85.88 316 ASN A CA 1
ATOM 2542 C C . ASN A 1 316 ? 7.913 -9.190 -5.272 1.00 85.88 316 ASN A C 1
ATOM 2544 O O . ASN A 1 316 ? 9.070 -9.312 -4.858 1.00 85.88 316 ASN A O 1
ATOM 2548 N N . LEU A 1 317 ? 7.624 -8.503 -6.380 1.00 86.94 317 LEU A N 1
ATOM 2549 C CA . LEU A 1 317 ? 8.624 -7.861 -7.234 1.00 86.94 317 LEU A CA 1
ATOM 2550 C C . LEU A 1 317 ? 9.079 -6.495 -6.714 1.00 86.94 317 LEU A C 1
ATOM 2552 O O . LEU A 1 317 ? 9.908 -5.840 -7.355 1.00 86.94 317 LEU A O 1
ATOM 2556 N N . SER A 1 318 ? 8.563 -6.053 -5.566 1.00 80.62 318 SER A N 1
ATOM 2557 C CA . SER A 1 318 ? 9.116 -4.897 -4.884 1.00 80.62 318 SER A CA 1
ATOM 2558 C C . SER A 1 318 ? 10.483 -5.256 -4.303 1.00 80.62 318 SER A C 1
ATOM 2560 O O . SER A 1 318 ? 10.636 -6.093 -3.405 1.00 80.62 318 SER A O 1
ATOM 2562 N N . SER A 1 319 ? 11.502 -4.564 -4.804 1.00 68.88 319 SER A N 1
ATOM 2563 C CA . SER A 1 319 ? 12.793 -4.460 -4.126 1.00 68.88 319 SER A CA 1
ATOM 2564 C C . SER A 1 319 ? 12.711 -3.566 -2.889 1.00 68.88 319 SER A C 1
ATOM 2566 O O . SER A 1 319 ? 13.700 -3.437 -2.180 1.00 68.88 319 SER A O 1
ATOM 2568 N N . ASN A 1 320 ? 11.557 -2.930 -2.674 1.00 67.00 320 ASN A N 1
ATOM 2569 C CA . ASN A 1 320 ? 11.384 -1.819 -1.771 1.00 67.00 320 ASN A CA 1
ATOM 2570 C C . ASN A 1 320 ? 10.423 -2.150 -0.633 1.00 67.00 320 ASN A C 1
ATOM 2572 O O . ASN A 1 320 ? 9.343 -2.691 -0.898 1.00 67.00 320 ASN A O 1
ATOM 2576 N N . PRO A 1 321 ? 10.787 -1.834 0.611 1.00 58.47 321 PRO A N 1
ATOM 2577 C CA . PRO A 1 321 ? 10.004 -2.217 1.769 1.00 58.47 321 PRO A CA 1
ATOM 2578 C C . PRO A 1 321 ? 8.887 -1.222 2.134 1.00 58.47 321 PRO A C 1
ATOM 2580 O O . PRO A 1 321 ? 8.205 -1.422 3.141 1.00 58.47 321 PRO A O 1
ATOM 2583 N N . GLY A 1 322 ? 8.697 -0.156 1.347 1.00 73.12 322 GLY A N 1
ATOM 2584 C CA . GLY A 1 322 ? 8.058 1.072 1.811 1.00 73.12 322 GLY A CA 1
ATOM 2585 C C . GLY A 1 322 ? 9.046 1.903 2.640 1.00 73.12 322 GLY A C 1
ATOM 2586 O O . GLY A 1 322 ? 10.133 1.444 2.992 1.00 73.12 322 GLY A O 1
ATOM 2587 N N . TRP A 1 323 ? 8.673 3.135 2.992 1.00 85.56 323 TRP A N 1
ATOM 2588 C CA . TRP A 1 323 ? 9.459 4.026 3.864 1.00 85.56 323 TRP A CA 1
ATOM 2589 C C . TRP A 1 323 ? 10.810 4.501 3.317 1.00 85.56 323 TRP A C 1
ATOM 2591 O O . TRP A 1 323 ? 11.657 4.995 4.060 1.00 85.56 323 TRP A O 1
ATOM 2601 N N . GLU A 1 324 ? 11.024 4.450 2.013 1.00 79.88 324 GLU A N 1
ATOM 2602 C CA . GLU A 1 324 ? 12.313 4.752 1.389 1.00 79.88 324 GLU A CA 1
ATOM 2603 C C . GLU A 1 324 ? 12.819 6.148 1.694 1.00 79.88 324 GLU A C 1
ATOM 2605 O O . GLU A 1 324 ? 14.002 6.346 1.966 1.00 79.88 324 GLU A O 1
ATOM 2610 N N . GLN A 1 325 ? 11.909 7.119 1.670 1.00 78.19 325 GLN A N 1
ATOM 2611 C CA . GLN A 1 325 ? 12.237 8.511 1.955 1.00 78.19 325 GLN A CA 1
ATOM 2612 C C . GLN A 1 325 ? 12.562 8.742 3.433 1.00 78.19 325 GLN A C 1
ATOM 2614 O O . GLN A 1 325 ? 13.318 9.661 3.740 1.00 78.19 325 GLN A O 1
ATOM 2619 N N . ALA A 1 326 ? 12.018 7.922 4.338 1.00 80.44 326 ALA A N 1
ATOM 2620 C CA . ALA A 1 326 ? 12.374 7.962 5.753 1.00 80.44 326 ALA A CA 1
ATOM 2621 C C . ALA A 1 326 ? 13.746 7.312 5.985 1.00 80.44 326 ALA A C 1
ATOM 2623 O O . ALA A 1 326 ? 14.602 7.892 6.647 1.00 80.44 326 ALA A O 1
ATOM 2624 N N . LEU A 1 327 ? 13.972 6.147 5.375 1.00 83.50 327 LEU A N 1
ATOM 2625 C CA . LEU A 1 327 ? 15.210 5.374 5.498 1.00 83.50 327 LEU A CA 1
ATOM 2626 C C . LEU A 1 327 ? 16.387 5.999 4.739 1.00 83.50 327 LEU A C 1
ATOM 2628 O O . LEU A 1 327 ? 17.540 5.712 5.050 1.00 83.50 327 LEU A O 1
ATOM 2632 N N . LYS A 1 328 ? 16.105 6.824 3.719 1.00 76.38 328 LYS A N 1
ATOM 2633 C CA . LYS A 1 328 ? 17.081 7.415 2.781 1.00 76.38 328 LYS A CA 1
ATOM 2634 C C . LYS A 1 328 ? 17.988 6.376 2.116 1.00 76.38 328 LYS A C 1
ATOM 2636 O O . LYS A 1 328 ? 19.114 6.679 1.732 1.00 76.38 328 LYS A O 1
ATOM 2641 N N . TYR A 1 329 ? 17.497 5.143 2.010 1.00 60.91 329 TYR A N 1
ATOM 2642 C CA . TYR A 1 329 ? 18.283 3.988 1.580 1.00 60.91 329 TYR A CA 1
ATOM 2643 C C . TYR A 1 329 ? 18.002 3.585 0.126 1.00 60.91 329 TYR A C 1
ATOM 2645 O O . TYR A 1 329 ? 18.849 2.994 -0.537 1.00 60.91 329 TYR A O 1
ATOM 2653 N N . TYR A 1 330 ? 16.841 3.969 -0.406 1.00 52.47 330 TYR A N 1
ATOM 2654 C CA . TYR A 1 330 ? 16.409 3.623 -1.755 1.00 52.47 330 TYR A CA 1
ATOM 2655 C C . TYR A 1 330 ? 16.226 4.891 -2.592 1.00 52.47 330 TYR A C 1
ATOM 2657 O O . TYR A 1 330 ? 15.162 5.505 -2.598 1.00 52.47 330 TYR A O 1
ATOM 2665 N N . GLY A 1 331 ? 17.292 5.271 -3.298 1.00 38.25 331 GLY A N 1
ATOM 2666 C CA . GLY A 1 331 ? 17.298 6.364 -4.272 1.00 38.25 331 GLY A CA 1
ATOM 2667 C C . GLY A 1 331 ? 17.908 7.669 -3.760 1.00 38.25 331 GLY A C 1
ATOM 2668 O O . GLY A 1 331 ? 17.220 8.499 -3.168 1.00 38.25 331 GLY A O 1
AT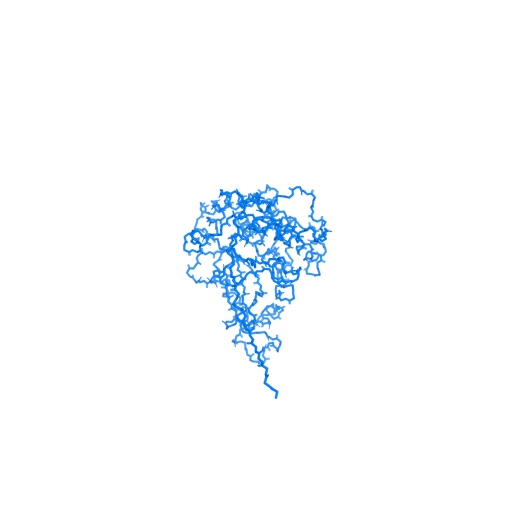OM 2669 N N . ALA A 1 332 ? 19.188 7.853 -4.087 1.00 29.58 332 ALA A N 1
ATOM 2670 C CA . ALA A 1 332 ? 19.606 8.978 -4.920 1.00 29.58 332 ALA A CA 1
ATOM 2671 C C . ALA A 1 332 ? 19.878 8.430 -6.328 1.00 29.58 332 ALA A C 1
ATOM 2673 O O . ALA A 1 332 ? 20.453 7.315 -6.403 1.00 29.58 332 ALA A O 1
#

pLDDT: mean 85.91, std 16.42, range [29.58, 98.0]

Radius of gyration: 23.89 Å; chains: 1; bounding box: 63×94×55 Å